Protein AF-A0A4Y1RVX5-F1 (afdb_monomer_lite)

Sequence (203 aa):
MGSEEGLNSEKVTNHDLKDIVWDLELSQNVIEAYIQIEEDKIEPMQTESPQYMSTWTWVNIVEGWLEYIRPQARVFIETKKIPTLVKQKEGPPTLVQKDLTPTEELTLNWIMQNPLQFPFEDDMECAQQTVSSLDCGMFVMFYMDKIAQGQPIPKSVDKKFMNEYRAQYVTKLLHHKNYDATKRKGNKQTTTLNFPVKNTATN

Foldseek 3Di:
DDDPPDDPLQFDEPVQLVCLQVQHAHDLNLLVLLQVLQVVVDDPDDPPADDDDRPVRCCCVPVVVLVVCLVVLVVCLVVQWDWDFDDDPDDGTDTDIDGDDPVNNVVSVCSNPDPVDDPDDDPLQAADDDPPGSCPSVVVSVVVVQVRVVHDHHSHDDPVRSNVSSVVSSVSSVPDPRHDPVVPPDDPDPDPPDRDDPPPDDD

InterPro domains:
  IPR003653 Ulp1 protease family, C-terminal catalytic domain [PF02902] (116-170)
  IPR038765 Papain-like cysteine peptidase superfamily [SSF54001] (10-177)

pLDDT: mean 72.64, std 17.57, range [29.92, 93.81]

Structure (mmCIF, N/CA/C/O backbone):
data_AF-A0A4Y1RVX5-F1
#
_entry.id   AF-A0A4Y1RVX5-F1
#
loop_
_atom_site.group_PDB
_atom_site.id
_atom_site.type_symbol
_atom_site.label_atom_id
_atom_site.label_alt_id
_atom_site.label_comp_id
_atom_site.label_asym_id
_atom_site.label_entity_id
_atom_site.label_seq_id
_atom_site.pdbx_PDB_ins_code
_atom_site.Cartn_x
_atom_site.Cartn_y
_atom_site.Cartn_z
_atom_site.occupancy
_atom_site.B_iso_or_equiv
_atom_site.auth_seq_id
_atom_site.auth_comp_id
_atom_site.auth_asym_id
_atom_site.auth_atom_id
_atom_site.pdbx_PDB_model_num
ATOM 1 N N . MET A 1 1 ? -6.782 32.938 12.886 1.00 32.22 1 MET A N 1
ATOM 2 C CA . MET A 1 1 ? -6.649 32.478 11.490 1.00 32.22 1 MET A CA 1
ATOM 3 C C . MET A 1 1 ? -5.357 31.690 11.431 1.00 32.22 1 MET A C 1
ATOM 5 O O . MET A 1 1 ? -4.300 32.287 11.295 1.00 32.22 1 MET A O 1
ATOM 9 N N . GLY A 1 2 ? -5.437 30.396 11.745 1.00 29.92 2 GLY A N 1
ATOM 10 C CA . GLY A 1 2 ? -4.287 29.498 11.674 1.00 29.92 2 GLY A CA 1
ATOM 11 C C . GLY A 1 2 ? -4.099 29.098 10.222 1.00 29.92 2 GLY A C 1
ATOM 12 O O . GLY A 1 2 ? -5.067 28.703 9.579 1.00 29.92 2 GLY A O 1
ATOM 13 N N . SER A 1 3 ? -2.894 29.296 9.707 1.00 34.75 3 SER A N 1
ATOM 14 C CA . SER A 1 3 ? -2.469 28.810 8.405 1.00 34.75 3 SER A CA 1
ATOM 15 C C . SER A 1 3 ? -2.665 27.299 8.347 1.00 34.75 3 SER A C 1
ATOM 17 O O . SER A 1 3 ? -2.065 26.566 9.131 1.00 34.75 3 SER A O 1
ATOM 19 N N . GLU A 1 4 ? -3.512 26.850 7.424 1.00 35.75 4 GLU A N 1
ATOM 20 C CA . GLU A 1 4 ? -3.461 25.495 6.889 1.00 35.75 4 GLU A CA 1
ATOM 21 C C . GLU A 1 4 ? -2.085 25.330 6.232 1.00 35.75 4 GLU A C 1
ATOM 23 O O . GLU A 1 4 ? -1.894 25.626 5.053 1.00 35.75 4 GLU A O 1
ATOM 28 N N . GLU A 1 5 ? -1.091 24.908 7.011 1.00 36.09 5 GLU A N 1
ATOM 29 C CA . GLU A 1 5 ? 0.064 24.211 6.459 1.00 36.09 5 GLU A CA 1
ATOM 30 C C . GLU A 1 5 ? -0.465 22.871 5.950 1.00 36.09 5 GLU A C 1
ATOM 32 O O . GLU A 1 5 ? -0.478 21.860 6.651 1.00 36.09 5 GLU A O 1
ATOM 37 N N . GLY A 1 6 ? -1.021 22.902 4.737 1.00 32.81 6 GLY A N 1
ATOM 38 C CA . GLY A 1 6 ? -1.321 21.698 3.990 1.00 32.81 6 GLY A CA 1
ATOM 39 C C . GLY A 1 6 ? -0.053 20.857 3.924 1.00 32.81 6 GLY A C 1
ATOM 40 O O . GLY A 1 6 ? 1.020 21.387 3.631 1.00 32.81 6 GLY A O 1
ATOM 41 N N . LEU A 1 7 ? -0.192 19.563 4.226 1.00 35.66 7 LEU A N 1
ATOM 42 C CA . LEU A 1 7 ? 0.800 18.533 3.925 1.00 35.66 7 LEU A CA 1
ATOM 43 C C . LEU A 1 7 ? 1.467 18.883 2.596 1.00 35.66 7 LEU A C 1
ATOM 45 O O . LEU A 1 7 ? 0.788 19.012 1.576 1.00 35.66 7 LEU A O 1
ATOM 49 N N . ASN A 1 8 ? 2.769 19.149 2.650 1.00 44.03 8 ASN A N 1
ATOM 50 C CA . ASN A 1 8 ? 3.543 19.622 1.517 1.00 44.03 8 ASN A CA 1
ATOM 51 C C . ASN A 1 8 ? 3.368 18.605 0.376 1.00 44.03 8 ASN A C 1
ATOM 53 O O . ASN A 1 8 ? 3.902 17.503 0.447 1.00 44.03 8 ASN A O 1
ATOM 57 N N . SER A 1 9 ? 2.549 18.936 -0.628 1.00 53.12 9 SER A N 1
ATOM 58 C CA . SER A 1 9 ? 2.289 18.064 -1.777 1.00 53.12 9 SER A CA 1
ATOM 59 C C . SER A 1 9 ? 3.501 18.123 -2.697 1.00 53.12 9 SER A C 1
ATOM 61 O O . SER A 1 9 ? 3.548 18.887 -3.666 1.00 53.12 9 SER A O 1
ATOM 63 N N . GLU A 1 10 ? 4.548 17.383 -2.339 1.00 66.38 10 GLU A N 1
ATOM 64 C CA . GLU A 1 10 ? 5.737 17.301 -3.169 1.00 66.38 10 GLU A CA 1
ATOM 65 C C . GLU A 1 10 ? 5.356 16.724 -4.538 1.00 66.38 10 GLU A C 1
ATOM 67 O O . GLU A 1 10 ? 4.922 15.585 -4.688 1.00 66.38 10 GLU A O 1
ATOM 72 N N . LYS A 1 11 ? 5.460 17.570 -5.565 1.00 77.44 11 LYS A N 1
ATOM 73 C CA . LYS A 1 11 ? 5.174 17.198 -6.950 1.00 77.44 11 LYS A CA 1
ATOM 74 C C . LYS A 1 11 ? 6.295 16.343 -7.517 1.00 77.44 11 LYS A C 1
ATOM 76 O O . LYS A 1 11 ? 7.469 16.595 -7.247 1.00 77.44 11 LYS A O 1
ATOM 81 N N . VAL A 1 12 ? 5.937 15.430 -8.417 1.00 79.69 12 VAL A N 1
ATOM 82 C CA . VAL A 1 12 ? 6.922 14.640 -9.160 1.00 79.69 12 VAL A CA 1
ATOM 83 C C . VAL A 1 12 ? 7.746 15.555 -10.063 1.00 79.69 12 VAL A C 1
ATOM 85 O O . VAL A 1 12 ? 7.206 16.348 -10.844 1.00 79.69 12 VAL A O 1
ATOM 88 N N . THR A 1 13 ? 9.068 15.435 -9.965 1.00 83.12 13 THR A N 1
ATOM 89 C CA . THR A 1 13 ? 10.039 16.239 -10.706 1.00 83.12 13 THR A CA 1
ATOM 90 C C . THR A 1 13 ? 10.707 15.449 -11.838 1.00 83.12 13 THR A C 1
ATOM 92 O O . THR A 1 13 ? 10.496 14.254 -12.032 1.00 83.12 13 THR A O 1
ATOM 95 N N . ASN A 1 14 ? 11.574 16.118 -12.607 1.00 77.56 14 ASN A N 1
ATOM 96 C CA . ASN A 1 14 ? 12.393 15.446 -13.622 1.00 77.56 14 ASN A CA 1
ATOM 97 C C . ASN A 1 14 ? 13.432 14.483 -13.026 1.00 77.56 14 ASN A C 1
ATOM 99 O O . ASN A 1 14 ? 13.916 13.625 -13.757 1.00 77.56 14 ASN A O 1
ATOM 103 N N . HIS A 1 15 ? 13.813 14.646 -11.754 1.00 80.56 15 HIS A N 1
ATOM 104 C CA . HIS A 1 15 ? 14.680 13.684 -11.071 1.00 80.56 15 HIS A CA 1
ATOM 105 C C . HIS A 1 15 ? 13.925 12.374 -10.849 1.00 80.56 15 HIS A C 1
ATOM 107 O O . HIS A 1 15 ? 14.372 11.323 -11.277 1.00 80.56 15 HIS A O 1
ATOM 113 N N . ASP A 1 16 ? 12.715 12.465 -10.315 1.00 78.75 16 ASP A N 1
ATOM 114 C CA . ASP A 1 16 ? 11.872 11.303 -10.047 1.00 78.75 16 ASP A CA 1
ATOM 115 C C . ASP A 1 16 ? 11.534 10.515 -11.331 1.00 78.75 16 ASP A C 1
ATOM 117 O O . ASP A 1 16 ? 11.543 9.288 -11.353 1.00 78.75 16 ASP A O 1
ATOM 121 N N . LEU A 1 17 ? 11.309 11.210 -12.457 1.00 78.38 17 LEU A N 1
ATOM 122 C CA . LEU A 1 17 ? 11.121 10.558 -13.763 1.00 78.38 17 LEU A CA 1
ATOM 123 C C . LEU A 1 17 ? 12.358 9.795 -14.240 1.00 78.38 17 LEU A C 1
ATOM 125 O O . LEU A 1 17 ? 12.243 8.766 -14.905 1.00 78.38 17 LEU A O 1
ATOM 129 N N . LYS A 1 18 ? 13.542 10.335 -13.954 1.00 79.88 18 LYS A N 1
ATOM 130 C CA . LYS A 1 18 ? 14.811 9.706 -14.308 1.00 79.88 18 LYS A CA 1
ATOM 131 C C . LYS A 1 18 ? 14.994 8.403 -13.542 1.00 79.88 18 LYS A C 1
ATOM 133 O O . LYS A 1 18 ? 15.436 7.436 -14.152 1.00 79.88 18 LYS A O 1
ATOM 138 N N . ASP A 1 19 ? 14.576 8.361 -12.282 1.00 79.94 19 ASP A N 1
ATOM 139 C CA . ASP A 1 19 ? 14.650 7.159 -11.452 1.00 79.94 19 ASP A CA 1
ATOM 140 C C . ASP A 1 19 ? 13.781 6.026 -12.033 1.00 79.94 19 ASP A C 1
ATOM 142 O O . ASP A 1 19 ? 14.256 4.902 -12.201 1.00 79.94 19 ASP A O 1
ATOM 146 N N . ILE A 1 20 ? 12.569 6.348 -12.509 1.00 79.38 20 ILE A N 1
ATOM 147 C CA . ILE A 1 20 ? 11.691 5.390 -13.213 1.00 79.38 20 ILE A CA 1
ATOM 148 C C . ILE A 1 20 ? 12.334 4.879 -14.514 1.00 79.38 20 ILE A C 1
ATOM 150 O O . ILE A 1 20 ? 12.285 3.688 -14.828 1.00 79.38 20 ILE A O 1
ATOM 154 N N . VAL A 1 21 ? 12.913 5.782 -15.314 1.00 76.31 21 VAL A N 1
ATOM 155 C CA . VAL A 1 21 ? 13.474 5.451 -16.637 1.00 76.31 21 VAL A CA 1
ATOM 156 C C . VAL A 1 21 ? 14.775 4.653 -16.526 1.00 76.31 21 VAL A C 1
ATOM 158 O O . VAL A 1 21 ? 15.035 3.793 -17.371 1.00 76.31 21 VAL A O 1
ATOM 161 N N . TRP A 1 22 ? 15.594 4.929 -15.512 1.00 77.81 22 TRP A N 1
ATOM 162 C CA . TRP A 1 22 ? 16.914 4.321 -15.344 1.00 77.81 22 TRP A CA 1
ATOM 163 C C . TRP A 1 22 ? 16.951 3.076 -14.476 1.00 77.81 22 TRP A C 1
ATOM 165 O O . TRP A 1 22 ? 18.049 2.624 -14.161 1.00 77.81 22 TRP A O 1
ATOM 175 N N . ASP A 1 23 ? 15.802 2.462 -14.188 1.00 71.62 23 ASP A N 1
ATOM 176 C CA . ASP A 1 23 ? 15.778 1.212 -13.423 1.00 71.62 23 ASP A CA 1
ATOM 177 C C . ASP A 1 23 ? 16.331 1.420 -12.000 1.00 71.62 23 ASP A C 1
ATOM 179 O O . ASP A 1 23 ? 17.107 0.601 -11.516 1.00 71.62 23 ASP A O 1
ATOM 183 N N . LEU A 1 24 ? 15.989 2.555 -11.373 1.00 78.00 24 LEU A N 1
ATOM 184 C CA . LEU A 1 24 ? 16.418 2.933 -10.024 1.00 78.00 24 LEU A CA 1
ATOM 185 C C . LEU A 1 24 ? 15.263 2.828 -9.018 1.00 78.00 24 LEU A C 1
ATOM 187 O O . LEU A 1 24 ? 14.096 2.707 -9.390 1.00 78.00 24 LEU A O 1
ATOM 191 N N . GLU A 1 25 ? 15.610 2.892 -7.733 1.00 80.69 25 GLU A N 1
ATOM 192 C CA . GLU A 1 25 ? 14.646 2.902 -6.634 1.00 80.69 25 GLU A CA 1
ATOM 193 C C . GLU A 1 25 ? 13.706 4.112 -6.737 1.00 80.69 25 GLU A C 1
ATOM 195 O O . GLU A 1 25 ? 14.142 5.244 -6.959 1.00 80.69 25 GLU A O 1
ATOM 200 N N . LEU A 1 26 ? 12.401 3.864 -6.599 1.00 80.81 26 LEU A N 1
ATOM 201 C CA . LEU A 1 26 ? 11.391 4.906 -6.750 1.00 80.81 26 LEU A CA 1
ATOM 202 C C . LEU A 1 26 ? 11.267 5.737 -5.479 1.00 80.81 26 LEU A C 1
ATOM 204 O O . LEU A 1 26 ? 11.117 5.200 -4.382 1.00 80.81 26 LEU A O 1
ATOM 208 N N . SER A 1 27 ? 11.244 7.057 -5.648 1.00 81.12 27 SER A N 1
ATOM 209 C CA . SER A 1 27 ? 10.953 7.969 -4.551 1.00 81.12 27 SER A CA 1
ATOM 210 C C . SER A 1 27 ? 9.491 7.861 -4.111 1.00 81.12 27 SER A C 1
ATOM 212 O O . SER A 1 27 ? 8.592 7.503 -4.879 1.00 81.12 27 SER A O 1
ATOM 214 N N . GLN A 1 28 ? 9.236 8.246 -2.865 1.00 76.69 28 GLN A N 1
ATOM 215 C CA . GLN A 1 28 ? 7.890 8.319 -2.309 1.00 76.69 28 GLN A CA 1
ATOM 216 C C . GLN A 1 28 ? 6.942 9.182 -3.157 1.00 76.69 28 GLN A C 1
ATOM 218 O O . GLN A 1 28 ? 5.801 8.791 -3.397 1.00 76.69 28 GLN A O 1
ATOM 223 N N . ASN A 1 29 ? 7.435 10.305 -3.685 1.00 79.12 29 ASN A N 1
ATOM 224 C CA . ASN A 1 29 ? 6.657 11.223 -4.519 1.00 79.12 29 ASN A CA 1
ATOM 225 C C . ASN A 1 29 ? 6.089 10.524 -5.765 1.00 79.12 29 ASN A C 1
ATOM 227 O O . ASN A 1 29 ? 4.981 10.830 -6.208 1.00 79.12 29 ASN A O 1
ATOM 231 N N . VAL A 1 30 ? 6.822 9.553 -6.322 1.00 80.38 30 VAL A N 1
ATOM 232 C CA . VAL A 1 30 ? 6.365 8.748 -7.464 1.00 80.38 30 VAL A CA 1
ATOM 233 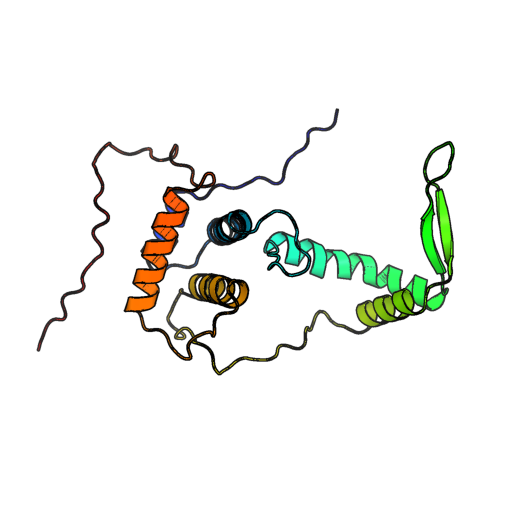C C . VAL A 1 30 ? 5.224 7.814 -7.072 1.00 80.38 30 VAL A C 1
ATOM 235 O O . VAL A 1 30 ? 4.266 7.682 -7.834 1.00 80.38 30 VAL A O 1
ATOM 238 N N . ILE A 1 31 ? 5.319 7.176 -5.905 1.00 78.06 31 ILE A N 1
ATOM 239 C CA . ILE A 1 31 ? 4.317 6.224 -5.406 1.00 78.06 31 ILE A CA 1
ATOM 240 C C . ILE A 1 31 ? 3.024 6.962 -5.036 1.00 78.06 31 ILE A C 1
ATOM 242 O O . ILE A 1 31 ? 1.935 6.540 -5.419 1.00 78.06 31 ILE A O 1
ATOM 246 N N . GLU A 1 32 ? 3.126 8.109 -4.365 1.00 80.25 32 GLU A N 1
ATOM 247 C CA . GLU A 1 32 ? 1.962 8.933 -4.018 1.00 80.25 32 GLU A CA 1
ATOM 248 C C . GLU A 1 32 ? 1.265 9.504 -5.258 1.00 80.25 32 GLU A C 1
ATOM 250 O O . GLU A 1 32 ? 0.035 9.540 -5.329 1.00 80.25 32 GLU A O 1
ATOM 255 N N . ALA A 1 33 ? 2.029 9.903 -6.279 1.00 80.25 33 ALA A N 1
ATOM 256 C CA . ALA A 1 33 ? 1.447 10.337 -7.542 1.00 80.25 33 ALA A CA 1
ATOM 257 C C . ALA A 1 33 ? 0.721 9.200 -8.274 1.00 80.25 33 ALA A C 1
ATOM 259 O O . ALA A 1 33 ? -0.310 9.460 -8.895 1.00 80.25 33 ALA A O 1
ATOM 260 N N . TYR A 1 34 ? 1.221 7.962 -8.185 1.00 78.31 34 TYR A N 1
ATOM 261 C CA . TYR A 1 34 ? 0.539 6.789 -8.731 1.00 78.31 34 TYR A CA 1
ATOM 262 C C . TYR A 1 34 ? -0.801 6.549 -8.034 1.00 78.31 34 TYR A C 1
ATOM 264 O O . TYR A 1 34 ? -1.812 6.407 -8.714 1.00 78.31 34 TYR A O 1
ATOM 272 N N . ILE A 1 35 ? -0.820 6.590 -6.697 1.00 78.44 35 ILE A N 1
ATOM 273 C CA . ILE A 1 35 ? -2.047 6.458 -5.899 1.00 78.44 35 ILE A CA 1
ATOM 274 C C . ILE A 1 35 ? -3.113 7.445 -6.379 1.00 78.44 35 ILE A C 1
ATOM 276 O O . ILE A 1 35 ? -4.215 7.033 -6.721 1.00 78.44 35 ILE A O 1
ATOM 280 N N . GLN A 1 36 ? -2.765 8.727 -6.502 1.00 76.06 36 GLN A N 1
ATOM 281 C CA . GLN A 1 36 ? -3.725 9.748 -6.933 1.00 76.06 36 GLN A CA 1
ATOM 282 C C . GLN A 1 36 ? -4.215 9.539 -8.374 1.00 76.06 36 GLN A C 1
ATOM 284 O O . GLN A 1 36 ? -5.365 9.838 -8.678 1.00 76.06 36 GLN A O 1
ATOM 289 N N . ILE A 1 37 ? -3.366 9.015 -9.269 1.00 78.25 37 ILE A N 1
ATOM 290 C CA . ILE A 1 37 ? -3.772 8.662 -10.639 1.00 78.25 37 ILE A CA 1
ATOM 291 C C . ILE A 1 37 ? -4.786 7.517 -10.634 1.00 78.25 37 ILE A C 1
ATOM 293 O O . ILE A 1 37 ? -5.708 7.526 -11.447 1.00 78.25 37 ILE A O 1
ATOM 297 N N . GLU A 1 38 ? -4.601 6.516 -9.775 1.00 74.44 38 GLU A N 1
ATOM 298 C CA . GLU A 1 38 ? -5.543 5.405 -9.655 1.00 74.44 38 GLU A CA 1
ATOM 299 C C . GLU A 1 38 ? -6.849 5.847 -8.981 1.00 74.44 38 GLU A C 1
ATOM 301 O O . GLU A 1 38 ? -7.920 5.499 -9.468 1.00 74.44 38 GLU A O 1
ATOM 306 N N . GLU A 1 39 ? -6.785 6.690 -7.947 1.00 72.44 39 GLU A N 1
ATOM 307 C CA . GLU A 1 39 ? -7.963 7.282 -7.297 1.00 72.44 39 GLU A CA 1
ATOM 308 C C . GLU A 1 39 ? -8.777 8.175 -8.240 1.00 72.44 39 GLU A C 1
ATOM 310 O O . GLU A 1 39 ? -10.001 8.095 -8.236 1.00 72.44 39 GLU A O 1
ATOM 315 N N . ASP A 1 40 ? -8.130 8.968 -9.106 1.00 72.50 40 ASP A N 1
ATOM 316 C CA . ASP A 1 40 ? -8.814 9.805 -10.106 1.00 72.50 40 ASP A CA 1
ATOM 317 C C . ASP A 1 40 ? -9.650 8.962 -11.109 1.00 72.50 40 ASP A C 1
ATOM 319 O O . ASP A 1 40 ? -10.526 9.506 -11.787 1.00 72.50 40 ASP A O 1
ATOM 323 N N . LYS A 1 41 ? -9.414 7.641 -11.224 1.00 69.44 41 LYS A N 1
ATOM 324 C CA . LYS A 1 41 ? -10.237 6.720 -12.040 1.00 69.44 41 LYS A CA 1
ATOM 325 C C . LYS A 1 41 ? -11.478 6.202 -11.312 1.00 69.44 41 LYS A C 1
ATOM 327 O O . LYS A 1 41 ? -12.344 5.608 -11.953 1.00 69.44 41 LYS A O 1
ATOM 332 N N . ILE A 1 42 ? -11.541 6.365 -9.996 1.00 65.25 42 ILE A N 1
ATOM 333 C CA . ILE A 1 42 ? -12.605 5.845 -9.145 1.00 65.25 42 ILE A CA 1
ATOM 334 C C . ILE A 1 42 ? -13.645 6.959 -8.959 1.00 65.25 42 ILE A C 1
ATOM 336 O O . ILE A 1 42 ? -13.327 8.058 -8.511 1.00 65.25 42 ILE A O 1
ATOM 340 N N . GLU A 1 43 ? -14.907 6.704 -9.322 1.00 57.69 43 GLU A N 1
ATOM 341 C CA . GLU A 1 43 ? -16.005 7.641 -9.038 1.00 57.69 43 GLU A CA 1
ATOM 342 C C . GLU A 1 43 ? -16.162 7.857 -7.516 1.00 57.69 43 GLU A C 1
ATOM 344 O O . GLU A 1 43 ? -15.859 6.951 -6.736 1.00 57.69 43 GLU A O 1
ATOM 349 N N . PRO A 1 44 ? -16.627 9.033 -7.046 1.00 54.62 44 PRO A N 1
ATOM 350 C CA . PRO A 1 44 ? -16.617 9.368 -5.624 1.00 54.62 44 PRO A CA 1
ATOM 351 C C . PRO A 1 44 ? -17.301 8.307 -4.744 1.00 54.62 44 PRO A C 1
ATOM 353 O O . PRO A 1 44 ? -18.492 8.042 -4.886 1.00 54.62 44 PRO A O 1
ATOM 356 N N . MET A 1 45 ? -16.507 7.759 -3.813 1.00 47.38 45 MET A N 1
ATOM 357 C CA . MET A 1 45 ? -16.861 6.886 -2.684 1.00 47.38 45 MET A CA 1
ATOM 358 C C . MET A 1 45 ? -18.007 5.896 -2.941 1.00 47.38 45 MET A C 1
ATOM 360 O O . MET A 1 45 ? -19.137 6.100 -2.493 1.00 47.38 45 MET A O 1
ATOM 364 N N . GLN A 1 46 ? -17.680 4.751 -3.539 1.00 51.56 46 GLN A N 1
ATOM 365 C CA . GLN A 1 46 ? -18.481 3.536 -3.389 1.00 51.56 46 GLN A CA 1
ATOM 366 C C . GLN A 1 46 ? -17.810 2.610 -2.366 1.00 51.56 46 GLN A C 1
ATOM 368 O O . GLN A 1 46 ? -16.586 2.516 -2.298 1.00 51.56 46 GLN A O 1
ATOM 373 N N . THR A 1 47 ? -18.610 1.921 -1.551 1.00 50.97 47 THR A N 1
ATOM 374 C CA . THR A 1 47 ? -18.149 1.012 -0.480 1.00 50.97 47 THR A CA 1
ATOM 375 C C . THR A 1 47 ? -17.401 -0.226 -0.986 1.00 50.97 47 THR A C 1
ATOM 377 O O . THR A 1 47 ? -16.852 -0.965 -0.177 1.00 50.97 47 THR A O 1
ATOM 380 N N . GLU A 1 48 ? -17.373 -0.447 -2.303 1.00 56.19 48 GLU A N 1
ATOM 381 C CA . GLU A 1 48 ? -16.711 -1.579 -2.967 1.00 56.19 48 GLU A CA 1
ATOM 382 C C . GLU A 1 48 ? -15.541 -1.142 -3.868 1.00 56.19 48 GLU A C 1
ATOM 384 O O . GLU A 1 48 ? -14.932 -1.971 -4.542 1.00 56.19 48 GLU A O 1
ATOM 389 N N . SER A 1 49 ? -15.207 0.152 -3.896 1.00 56.00 49 SER A N 1
ATOM 390 C CA . SER A 1 49 ? -14.065 0.639 -4.667 1.00 56.00 49 SER A CA 1
ATOM 391 C C . SER A 1 49 ? -12.750 0.463 -3.899 1.00 56.00 49 SER A C 1
ATOM 393 O O . SER A 1 49 ? -12.729 0.666 -2.681 1.00 56.00 49 SER A O 1
ATOM 395 N N . PRO A 1 50 ? -11.639 0.141 -4.589 1.00 63.38 50 PRO A N 1
ATOM 396 C CA . PRO A 1 50 ? -10.313 0.111 -3.982 1.00 63.38 50 PRO A CA 1
ATOM 397 C C . PRO A 1 50 ? -10.004 1.449 -3.307 1.00 63.38 50 PRO A C 1
ATOM 399 O O . PRO A 1 50 ? -10.151 2.504 -3.919 1.00 63.38 50 PRO A O 1
ATOM 402 N N . GLN A 1 51 ? -9.583 1.408 -2.045 1.00 64.38 51 GLN A N 1
ATOM 403 C CA . GLN A 1 51 ? -9.077 2.584 -1.344 1.00 64.38 51 GLN A CA 1
ATOM 404 C C . GLN A 1 51 ? -7.573 2.447 -1.192 1.00 64.38 51 GLN A C 1
ATOM 406 O O . GLN A 1 51 ? -7.075 1.416 -0.736 1.00 64.38 51 GLN A O 1
ATOM 411 N N . TYR A 1 52 ? -6.860 3.496 -1.570 1.00 68.88 52 TYR A N 1
ATOM 412 C CA . TYR A 1 52 ? -5.421 3.559 -1.431 1.00 68.88 52 TYR A CA 1
ATOM 413 C C . TYR A 1 52 ? -5.072 4.419 -0.220 1.00 68.88 52 TYR A C 1
ATOM 415 O O . TYR A 1 52 ? -5.758 5.378 0.120 1.00 68.88 52 TYR A O 1
ATOM 423 N N . MET A 1 53 ? -4.000 4.052 0.471 1.00 66.44 53 MET A N 1
ATOM 424 C CA . MET A 1 53 ? -3.493 4.796 1.615 1.00 66.44 53 MET A CA 1
ATOM 425 C C . MET A 1 53 ? -2.083 5.264 1.286 1.00 66.44 53 MET A C 1
ATOM 427 O O . MET A 1 53 ? -1.274 4.474 0.798 1.00 66.44 53 MET A O 1
ATOM 431 N N . SER A 1 54 ? -1.774 6.536 1.553 1.00 65.69 54 SER A N 1
ATOM 432 C CA . SER A 1 54 ? -0.397 7.008 1.399 1.00 65.69 54 SER A CA 1
ATOM 433 C C . SER A 1 54 ? 0.529 6.261 2.363 1.00 65.69 54 SER A C 1
ATOM 435 O O . SER A 1 54 ? 0.132 5.875 3.467 1.00 65.69 54 SER A O 1
ATOM 437 N N . THR A 1 55 ? 1.789 6.097 1.974 1.00 65.81 55 THR A N 1
ATOM 438 C CA . THR A 1 55 ? 2.811 5.455 2.810 1.00 65.81 55 THR A CA 1
ATOM 439 C C . THR A 1 55 ? 3.006 6.196 4.137 1.00 65.81 55 THR A C 1
ATOM 441 O O . THR A 1 55 ? 3.146 5.561 5.180 1.00 65.81 55 THR A O 1
ATOM 444 N N . TRP A 1 56 ? 2.913 7.533 4.136 1.00 59.50 56 TRP A N 1
ATOM 445 C CA . TRP A 1 56 ? 2.922 8.347 5.359 1.00 59.50 56 TRP A CA 1
ATOM 446 C C . TRP A 1 56 ? 1.688 8.132 6.228 1.00 59.50 56 TRP A C 1
ATOM 448 O O . TRP A 1 56 ? 1.795 8.088 7.451 1.00 59.50 56 TRP A O 1
ATOM 458 N N . THR A 1 57 ? 0.511 8.012 5.614 1.00 63.28 57 THR A N 1
ATOM 459 C CA . THR A 1 57 ? -0.736 7.733 6.330 1.00 63.28 57 THR A CA 1
ATOM 460 C C . THR A 1 57 ? -0.651 6.378 7.018 1.00 63.28 57 THR A C 1
ATOM 462 O O . THR A 1 57 ? -1.026 6.292 8.179 1.00 63.28 57 THR A O 1
ATOM 465 N N . TRP A 1 58 ? -0.090 5.357 6.366 1.00 66.06 58 TRP A N 1
ATOM 466 C CA . TRP A 1 58 ? 0.139 4.059 6.996 1.00 66.06 58 TRP A CA 1
ATOM 467 C C . TRP A 1 58 ? 1.043 4.174 8.231 1.00 66.06 58 TRP A C 1
ATOM 469 O O . TRP A 1 58 ? 0.627 3.797 9.321 1.00 66.06 58 TRP A O 1
ATOM 479 N N . VAL A 1 59 ? 2.231 4.771 8.105 1.00 62.47 59 VAL A N 1
ATOM 480 C CA . VAL A 1 59 ? 3.166 4.921 9.237 1.00 62.47 59 VAL A CA 1
ATOM 481 C C . VAL A 1 59 ? 2.545 5.750 10.372 1.00 62.47 59 VAL A C 1
ATOM 483 O O . VAL A 1 59 ? 2.542 5.341 11.531 1.00 62.47 59 VAL A O 1
ATOM 486 N N . ASN A 1 60 ? 1.936 6.894 10.054 1.00 63.53 60 ASN A N 1
ATOM 487 C CA . ASN A 1 60 ? 1.393 7.796 11.070 1.00 63.53 60 ASN A CA 1
ATOM 488 C C . ASN A 1 60 ? 0.112 7.259 11.733 1.00 63.53 60 ASN A C 1
ATOM 490 O O . ASN A 1 60 ? -0.041 7.370 12.950 1.00 63.53 60 ASN A O 1
ATOM 494 N N . ILE A 1 61 ? -0.825 6.709 10.950 1.00 64.06 61 ILE A N 1
ATOM 495 C CA . ILE A 1 61 ? -2.126 6.235 11.450 1.00 64.06 61 ILE A CA 1
ATOM 496 C C . ILE A 1 61 ? -2.034 4.824 12.004 1.00 64.06 61 ILE A C 1
ATOM 498 O O . ILE A 1 61 ? -2.774 4.510 12.922 1.00 64.06 61 ILE A O 1
ATOM 502 N N . VAL A 1 62 ? -1.182 3.951 11.479 1.00 66.06 62 VAL A N 1
ATOM 503 C CA . VAL A 1 62 ? -1.105 2.583 11.995 1.00 66.06 62 VAL A CA 1
ATOM 504 C C . VAL A 1 62 ? -0.076 2.524 13.105 1.00 66.06 62 VAL A C 1
ATOM 506 O O . VAL A 1 62 ? -0.446 2.235 14.235 1.00 66.06 62 VAL A O 1
ATOM 509 N N . GLU A 1 63 ? 1.183 2.869 12.856 1.00 68.00 63 GLU A N 1
ATOM 510 C CA . GLU A 1 63 ? 2.219 2.732 13.887 1.00 68.00 63 GLU A CA 1
ATOM 511 C C . GLU A 1 63 ? 2.070 3.801 14.977 1.00 68.00 63 GLU A C 1
ATOM 513 O O . GLU A 1 63 ? 1.915 3.467 16.154 1.00 68.00 63 GLU A O 1
ATOM 518 N N . GLY A 1 64 ? 2.009 5.080 14.590 1.00 70.38 64 GLY A N 1
ATOM 519 C CA . GLY A 1 64 ? 1.943 6.197 15.539 1.00 70.38 64 GLY A CA 1
ATOM 520 C C . GLY A 1 64 ? 0.670 6.215 16.394 1.00 70.38 64 GLY A C 1
ATOM 521 O O . GLY A 1 64 ? 0.726 6.395 17.614 1.00 70.38 64 GLY A O 1
ATOM 522 N N . TRP A 1 65 ? -0.500 5.989 15.787 1.00 70.94 65 TRP A N 1
ATOM 523 C CA . TRP A 1 65 ? -1.752 5.896 16.546 1.00 70.94 65 TRP A CA 1
ATOM 524 C C . TRP A 1 65 ? -1.793 4.653 17.436 1.00 70.94 65 TRP A C 1
ATOM 526 O O . TRP A 1 65 ? -2.263 4.762 18.568 1.00 70.94 65 TRP A O 1
ATOM 536 N N . LEU A 1 66 ? -1.302 3.491 16.974 1.00 73.31 66 LEU A N 1
ATOM 537 C CA . LEU A 1 66 ? -1.297 2.278 17.799 1.00 73.31 66 LEU A CA 1
ATOM 538 C C . LEU A 1 66 ? -0.387 2.442 19.019 1.00 73.31 66 LEU A C 1
ATOM 540 O O . LEU A 1 66 ? -0.777 2.043 20.117 1.00 73.31 66 LEU A O 1
ATOM 544 N N . GLU A 1 67 ? 0.774 3.084 18.876 1.00 76.31 67 GLU A N 1
ATOM 545 C CA . GLU A 1 67 ? 1.624 3.444 20.017 1.00 76.31 67 GLU A CA 1
ATOM 546 C C . GLU A 1 67 ? 0.920 4.391 20.996 1.00 76.31 67 GLU A C 1
ATOM 548 O O . GLU A 1 67 ? 0.974 4.180 22.209 1.00 76.31 67 GLU A O 1
ATOM 553 N N . TYR A 1 68 ? 0.208 5.399 20.485 1.00 79.69 68 TYR A N 1
ATOM 554 C CA . TYR A 1 68 ? -0.524 6.360 21.310 1.00 79.69 68 TYR A CA 1
ATOM 555 C C . TYR A 1 68 ? -1.732 5.745 22.037 1.00 79.69 68 TYR A C 1
ATOM 557 O O . TYR A 1 68 ? -1.988 6.050 23.209 1.00 79.69 68 TYR A O 1
ATOM 565 N N . ILE A 1 69 ? -2.502 4.894 21.354 1.00 81.06 69 ILE A N 1
ATOM 566 C CA . ILE A 1 69 ? -3.757 4.346 21.875 1.00 81.06 69 ILE A CA 1
ATOM 567 C C . ILE A 1 69 ? -3.525 3.127 22.768 1.00 81.06 69 ILE A C 1
ATOM 569 O O . ILE A 1 69 ? -4.312 2.911 23.681 1.00 81.06 69 ILE A O 1
ATOM 573 N N . ARG A 1 70 ? -2.448 2.349 22.586 1.00 82.94 70 ARG A N 1
ATOM 574 C CA . ARG A 1 70 ? -2.208 1.109 23.350 1.00 82.94 70 ARG A CA 1
ATOM 575 C C . ARG A 1 70 ? -2.179 1.321 24.878 1.00 82.94 70 ARG A C 1
ATOM 577 O O . ARG A 1 70 ? -2.867 0.574 25.576 1.00 82.94 70 ARG A O 1
ATOM 584 N N . PRO A 1 71 ? -1.500 2.342 25.443 1.00 85.44 71 PRO A N 1
ATOM 585 C CA . PRO A 1 71 ? -1.575 2.624 26.880 1.00 85.44 71 PRO A CA 1
ATOM 586 C C . PRO A 1 71 ? -2.994 2.965 27.354 1.00 85.44 71 PRO A C 1
ATOM 588 O O . PRO A 1 71 ? -3.396 2.569 28.446 1.00 85.44 71 PRO A O 1
ATOM 591 N N . GLN A 1 72 ? -3.767 3.673 26.529 1.00 87.38 72 GLN A N 1
ATOM 592 C CA . GLN A 1 72 ? -5.143 4.069 26.837 1.00 87.38 72 GLN A CA 1
ATOM 593 C C . GLN A 1 72 ? -6.107 2.884 26.728 1.00 87.38 72 GLN A C 1
ATOM 595 O O . GLN A 1 72 ? -6.969 2.713 27.586 1.00 87.38 72 GLN A O 1
ATOM 600 N N . ALA A 1 73 ? -5.913 2.018 25.731 1.00 86.19 73 ALA A N 1
ATOM 601 C CA . ALA A 1 73 ? -6.694 0.810 25.516 1.00 86.19 73 ALA A CA 1
ATOM 602 C C . ALA A 1 73 ? -6.640 -0.111 26.735 1.00 86.19 73 ALA A C 1
ATOM 604 O O . ALA A 1 73 ? -7.677 -0.609 27.169 1.00 86.19 73 ALA A O 1
ATOM 605 N N . ARG A 1 74 ? -5.461 -0.254 27.353 1.00 87.31 74 ARG A N 1
ATOM 606 C CA . ARG A 1 74 ? -5.310 -0.979 28.619 1.00 87.31 74 ARG A CA 1
ATOM 607 C C . ARG A 1 74 ? -6.217 -0.413 29.714 1.00 87.31 74 ARG A C 1
ATOM 609 O O . ARG A 1 74 ? -6.968 -1.165 30.329 1.00 87.31 74 ARG A O 1
ATOM 616 N N . VAL A 1 75 ? -6.185 0.905 29.922 1.00 90.25 75 VAL A N 1
ATOM 617 C CA . VAL A 1 75 ? -7.017 1.586 30.929 1.00 90.25 75 VAL A CA 1
ATOM 618 C C . VAL A 1 75 ? -8.505 1.402 30.624 1.00 90.25 75 VAL A C 1
ATOM 620 O O . VAL A 1 75 ? -9.290 1.132 31.532 1.00 90.25 75 VAL A O 1
ATOM 623 N N . PHE A 1 76 ? -8.911 1.499 29.358 1.00 92.06 76 PHE A N 1
ATOM 624 C CA . PHE A 1 76 ? -10.311 1.333 28.962 1.00 92.06 76 PHE A CA 1
ATOM 625 C C . PHE A 1 76 ? -10.808 -0.099 29.195 1.00 92.06 76 PHE A C 1
ATOM 627 O O . PHE A 1 76 ? -11.899 -0.284 29.729 1.00 92.06 76 PHE A O 1
ATOM 634 N N . ILE A 1 77 ? -9.996 -1.114 28.881 1.00 89.94 77 ILE A N 1
ATOM 635 C CA . ILE A 1 77 ? -10.326 -2.526 29.135 1.00 89.94 77 ILE A CA 1
ATOM 636 C C . ILE A 1 77 ? -10.426 -2.815 30.638 1.00 89.94 77 ILE A C 1
ATOM 638 O O . ILE A 1 77 ? -11.369 -3.487 31.060 1.00 89.94 77 ILE A O 1
ATOM 642 N N . GLU A 1 78 ? -9.477 -2.316 31.441 1.00 90.88 78 GLU A N 1
ATOM 643 C CA . GLU A 1 78 ? -9.448 -2.508 32.900 1.00 90.88 78 GLU A CA 1
ATOM 644 C C . GLU A 1 78 ? -10.648 -1.832 33.582 1.00 90.88 78 GLU A C 1
ATOM 646 O O . GLU A 1 78 ? -11.272 -2.411 34.470 1.00 90.88 78 GLU A O 1
ATOM 651 N N . THR A 1 79 ? -11.008 -0.624 33.143 1.00 92.94 79 THR A N 1
ATOM 652 C CA . THR A 1 79 ? -12.116 0.155 33.724 1.00 92.94 79 THR A CA 1
ATOM 653 C C . THR A 1 79 ? -13.483 -0.176 33.131 1.00 92.94 79 THR A C 1
ATOM 655 O O . THR A 1 79 ? -14.498 0.228 33.696 1.00 92.94 79 THR A O 1
ATOM 658 N N . LYS A 1 80 ? -13.525 -0.889 31.998 1.00 91.81 80 LYS A N 1
ATOM 659 C CA . LYS A 1 80 ? -14.720 -1.107 31.164 1.00 91.81 80 LYS A CA 1
ATOM 660 C C . LYS A 1 80 ? -15.403 0.188 30.713 1.00 91.81 80 LYS A C 1
ATOM 662 O O . LYS A 1 80 ? -16.595 0.180 30.409 1.00 91.81 80 LYS A O 1
ATOM 667 N N . LYS A 1 81 ? -14.659 1.299 30.650 1.00 91.94 81 LYS A N 1
ATOM 668 C CA . LYS A 1 81 ? -15.175 2.620 30.275 1.00 91.94 81 LYS A CA 1
ATOM 669 C C . LYS A 1 81 ? -14.323 3.277 29.190 1.00 91.94 81 LYS A C 1
ATOM 671 O O . LYS A 1 81 ? -13.100 3.176 29.219 1.00 91.94 81 LYS A O 1
ATOM 676 N N . ILE A 1 82 ? -14.968 3.999 28.273 1.00 89.88 82 ILE A N 1
ATOM 677 C CA . ILE A 1 82 ? -14.309 4.807 27.240 1.00 89.88 82 ILE A CA 1
ATOM 678 C C . ILE A 1 82 ? -14.804 6.265 27.274 1.00 89.88 82 ILE A C 1
ATOM 680 O O . ILE A 1 82 ? -16.018 6.512 27.335 1.00 89.88 82 ILE A O 1
ATOM 684 N N . PRO A 1 83 ? -13.896 7.259 27.225 1.00 88.06 83 PRO A N 1
ATOM 685 C CA . PRO A 1 83 ? -14.275 8.657 27.099 1.00 88.06 83 PRO A CA 1
ATOM 686 C C . PRO A 1 83 ? -14.838 8.923 25.699 1.00 88.06 83 PRO A C 1
ATOM 688 O O . PRO A 1 83 ? -14.170 8.728 24.690 1.00 88.06 83 PRO A O 1
ATOM 691 N N . THR A 1 84 ? -16.076 9.401 25.634 1.00 83.69 84 THR A N 1
ATOM 692 C CA . THR A 1 84 ? -16.773 9.735 24.388 1.00 83.69 84 THR A CA 1
ATOM 693 C C . THR A 1 84 ? -17.165 11.205 24.391 1.00 83.69 84 THR A C 1
ATOM 695 O O . THR A 1 84 ? -17.785 11.683 25.343 1.00 83.69 84 THR A O 1
ATOM 698 N N . LEU A 1 85 ? -16.862 11.923 23.309 1.00 84.19 85 LEU A N 1
ATOM 699 C CA . LEU A 1 85 ? -17.402 13.263 23.084 1.00 84.19 85 LEU A CA 1
ATOM 700 C C . LEU A 1 85 ? -18.865 13.156 22.653 1.00 84.19 85 LEU A C 1
ATOM 702 O O . LEU A 1 85 ? -19.184 12.587 21.611 1.00 84.19 85 LEU A O 1
ATOM 706 N N . VAL A 1 86 ? -19.765 13.713 23.455 1.00 82.12 86 VAL A N 1
ATOM 707 C CA . VAL A 1 86 ? -21.195 13.762 23.152 1.00 82.12 86 VAL A CA 1
ATOM 708 C C . VAL A 1 86 ? -21.572 15.186 22.775 1.00 82.12 86 VAL A C 1
ATOM 710 O O . VAL A 1 86 ? -21.338 16.135 23.526 1.00 82.12 86 VAL A O 1
ATOM 713 N N . LYS A 1 87 ? -22.162 15.330 21.586 1.00 82.62 87 LYS A N 1
ATOM 714 C CA . LYS A 1 87 ? -22.705 16.599 21.103 1.00 82.62 87 LYS A CA 1
ATOM 715 C C . LYS A 1 87 ? -23.946 16.961 21.920 1.00 82.62 87 LYS A C 1
ATOM 717 O O . LYS A 1 87 ? -24.883 16.167 22.002 1.00 82.62 87 LYS A O 1
ATOM 722 N N . GLN A 1 88 ? -23.955 18.156 22.502 1.00 75.81 88 GLN A N 1
ATOM 723 C CA . GLN A 1 88 ? -25.127 18.695 23.187 1.00 75.81 88 GLN A CA 1
ATOM 724 C C . GLN A 1 88 ? -26.072 19.394 22.196 1.00 75.81 88 GLN A C 1
ATOM 726 O O . GLN A 1 88 ? -25.646 19.816 21.119 1.00 75.81 88 GLN A O 1
ATOM 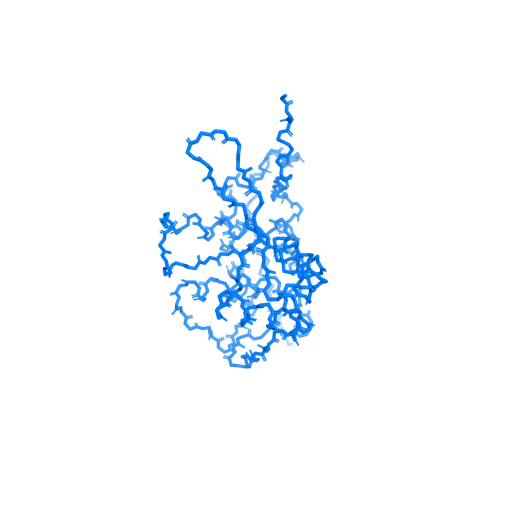731 N N . LYS A 1 89 ? -27.364 19.508 22.546 1.00 80.88 89 LYS A N 1
ATOM 732 C CA . LYS A 1 89 ? -28.344 20.280 21.753 1.00 80.88 89 LYS A CA 1
ATOM 733 C C . LYS A 1 89 ? -27.990 21.769 21.709 1.00 80.88 89 LYS A C 1
ATOM 735 O O . LYS A 1 89 ? -28.169 22.398 20.674 1.00 80.88 89 LYS A O 1
ATOM 740 N N . GLU A 1 90 ? -27.46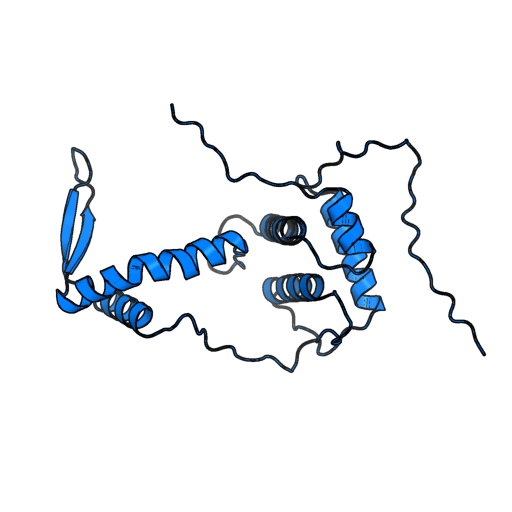2 22.293 22.810 1.00 79.56 90 GLU A N 1
ATOM 741 C CA . GLU A 1 90 ? -26.984 23.665 22.952 1.00 79.56 90 GLU A CA 1
ATOM 742 C C . GLU A 1 90 ? -25.639 23.630 23.691 1.00 79.56 90 GLU A C 1
ATOM 744 O O . GLU A 1 90 ? -25.503 22.922 24.685 1.00 79.56 90 GLU A O 1
ATOM 749 N N . GLY A 1 91 ? -24.638 24.363 23.195 1.00 77.69 91 GLY A N 1
ATOM 750 C CA . GLY A 1 91 ? -23.303 24.436 23.802 1.00 77.69 91 GLY A CA 1
ATOM 751 C C . GLY A 1 91 ? -22.247 23.481 23.215 1.00 77.69 91 GLY A C 1
ATOM 752 O O . GLY A 1 91 ? -22.520 22.726 22.276 1.00 77.69 91 GLY A O 1
ATOM 753 N N . PRO A 1 92 ? -20.999 23.555 23.721 1.00 84.19 92 PRO A N 1
ATOM 754 C CA . PRO A 1 92 ? -19.889 22.751 23.220 1.00 84.19 92 PRO A CA 1
ATOM 755 C C . PRO A 1 92 ? -20.055 21.259 23.571 1.00 84.19 92 PRO A C 1
ATOM 757 O O . PRO A 1 92 ? -20.687 20.924 24.577 1.00 84.19 92 PRO A O 1
ATOM 760 N N . PRO A 1 93 ? -19.473 20.338 22.776 1.00 85.50 93 PRO A N 1
ATOM 761 C CA . PRO A 1 93 ? -19.443 18.915 23.104 1.00 85.50 93 PRO A CA 1
ATOM 762 C C . PRO A 1 93 ? -18.836 18.662 24.484 1.00 85.50 93 PRO A C 1
ATOM 764 O O . PRO A 1 93 ? -17.945 19.383 24.929 1.00 85.50 93 PRO A O 1
ATOM 767 N N . THR A 1 94 ? -19.298 17.617 25.163 1.00 87.31 94 THR A N 1
ATOM 768 C CA . THR A 1 94 ? -18.796 17.255 26.496 1.00 87.31 94 THR A CA 1
ATOM 769 C C . THR A 1 94 ? -18.259 15.842 26.496 1.00 87.31 94 THR A C 1
ATOM 771 O O . THR A 1 94 ? -18.811 14.958 25.842 1.00 87.31 94 THR A O 1
ATOM 774 N N . LEU A 1 95 ? -17.174 15.636 27.234 1.00 85.75 95 LEU A N 1
ATOM 775 C CA . LEU A 1 95 ? -16.576 14.327 27.420 1.00 85.75 95 LEU A CA 1
ATOM 776 C C . LEU A 1 95 ? -17.346 13.566 28.504 1.00 85.75 95 LEU A C 1
ATOM 778 O O . LEU A 1 95 ? -17.474 14.050 29.628 1.00 85.75 95 LEU A O 1
ATOM 782 N N . VAL A 1 96 ? -17.852 12.380 28.176 1.00 89.38 96 VAL A N 1
ATOM 783 C CA . VAL A 1 96 ? -18.538 11.492 29.127 1.00 89.38 96 VAL A CA 1
ATOM 784 C C . VAL A 1 96 ? -17.904 10.109 29.114 1.00 89.38 96 VAL A C 1
ATOM 786 O O . VAL A 1 96 ? -17.401 9.668 28.085 1.00 89.38 96 VAL A O 1
ATOM 789 N N . GLN A 1 97 ? -17.947 9.409 30.245 1.00 91.19 97 GLN A N 1
ATOM 790 C CA . GLN A 1 97 ? -17.504 8.017 30.336 1.00 91.19 97 GLN A CA 1
ATOM 791 C C . GLN A 1 97 ? -18.670 7.089 29.994 1.00 91.19 97 GLN A C 1
ATOM 793 O O . GLN A 1 97 ? -19.708 7.137 30.656 1.00 91.19 97 GLN A O 1
ATOM 798 N N . LYS A 1 98 ? -18.508 6.249 28.972 1.00 91.50 98 LYS A N 1
ATOM 799 C CA . LYS A 1 98 ? -19.501 5.240 28.576 1.00 91.50 98 LYS A CA 1
ATOM 800 C C . LYS A 1 98 ? -18.969 3.840 28.815 1.00 91.50 98 LYS A C 1
ATOM 802 O O . LYS A 1 98 ? -17.762 3.644 28.771 1.00 91.50 98 LYS A O 1
ATOM 807 N N . ASP A 1 99 ? -19.866 2.893 29.074 1.00 93.81 99 ASP A N 1
ATOM 808 C CA . ASP A 1 99 ? -19.518 1.471 29.062 1.00 93.81 99 ASP A CA 1
ATOM 809 C C . ASP A 1 99 ? -19.008 1.056 27.687 1.00 93.81 99 ASP A C 1
ATOM 811 O O . ASP A 1 99 ? -19.536 1.513 26.671 1.00 93.81 99 ASP A O 1
ATOM 815 N N . LEU A 1 100 ? -17.994 0.192 27.674 1.00 90.25 100 LEU A N 1
ATOM 816 C CA . LEU A 1 100 ? -17.535 -0.432 26.442 1.00 90.25 100 LEU A CA 1
ATOM 817 C C . LEU A 1 100 ? -18.643 -1.300 25.852 1.00 90.25 100 LEU A C 1
ATOM 819 O O . LEU A 1 100 ? -19.230 -2.148 26.528 1.00 90.25 100 LEU A O 1
ATOM 823 N N . THR A 1 101 ? -18.895 -1.124 24.563 1.00 91.12 101 THR A N 1
ATOM 824 C CA . THR A 1 101 ? -19.652 -2.101 23.786 1.00 91.12 101 THR A CA 1
ATOM 825 C C . THR A 1 101 ? -18.808 -3.363 23.558 1.00 91.12 101 THR A C 1
ATOM 827 O O . THR A 1 101 ? -17.576 -3.287 23.557 1.00 91.12 101 THR A O 1
ATOM 830 N N . PRO A 1 102 ? -19.430 -4.528 23.292 1.00 89.38 102 PRO A N 1
ATOM 831 C CA . PRO A 1 102 ? -18.689 -5.751 22.974 1.00 89.38 102 PRO A CA 1
ATOM 832 C C . PRO A 1 102 ? -17.716 -5.581 21.798 1.00 89.38 102 PRO A C 1
ATOM 834 O O . PRO A 1 102 ? -16.611 -6.116 21.820 1.00 89.38 102 PRO A O 1
ATOM 837 N N . THR A 1 103 ? -18.099 -4.798 20.785 1.00 85.25 103 THR A N 1
ATOM 838 C CA . THR A 1 103 ? -17.247 -4.510 19.624 1.00 85.25 103 THR A CA 1
ATOM 839 C C . THR A 1 103 ? -16.052 -3.636 19.996 1.00 85.25 103 THR A C 1
ATOM 841 O O . THR A 1 103 ? -14.940 -3.914 19.559 1.00 85.25 103 THR A O 1
ATOM 844 N N . GLU A 1 104 ? -16.242 -2.597 20.814 1.00 86.19 104 GLU A N 1
ATOM 845 C CA . GLU A 1 104 ? -15.128 -1.766 21.290 1.00 86.19 104 GLU A CA 1
ATOM 846 C C . GLU A 1 104 ? -14.174 -2.576 22.166 1.00 86.19 104 GLU A C 1
ATOM 848 O O . GLU A 1 104 ? -12.962 -2.472 22.010 1.00 86.19 104 GLU A O 1
ATOM 853 N N . GLU A 1 105 ? -14.700 -3.434 23.038 1.00 88.00 105 GLU A N 1
ATOM 854 C CA . GLU A 1 105 ? -13.881 -4.326 23.852 1.00 88.00 105 GLU A CA 1
ATOM 855 C C . GLU A 1 105 ? -13.061 -5.298 22.990 1.00 88.00 105 GLU A C 1
ATOM 857 O O . GLU A 1 105 ? -11.868 -5.473 23.241 1.00 88.00 105 GLU A O 1
ATOM 862 N N . LEU A 1 106 ? -13.651 -5.893 21.948 1.00 85.44 106 LEU A N 1
ATOM 863 C CA . LEU A 1 106 ? -12.923 -6.735 20.991 1.00 85.44 106 LEU A CA 1
ATOM 864 C C . LEU A 1 106 ? -11.811 -5.955 20.281 1.00 85.44 106 LEU A C 1
ATOM 866 O O . LEU A 1 106 ? -10.674 -6.421 20.235 1.00 85.44 106 LEU A O 1
ATOM 870 N N . THR A 1 107 ? -12.112 -4.754 19.786 1.00 81.75 107 THR A N 1
ATOM 871 C CA . THR A 1 107 ? -11.140 -3.891 19.100 1.00 81.75 107 THR A CA 1
ATOM 872 C C . THR A 1 107 ? -9.990 -3.484 20.022 1.00 81.75 107 THR A C 1
ATOM 874 O O . THR A 1 107 ? -8.827 -3.571 19.636 1.00 81.75 107 THR A O 1
ATOM 877 N N . LEU A 1 108 ? -10.276 -3.083 21.263 1.00 86.44 108 LEU A N 1
ATOM 878 C CA . LEU A 1 108 ? -9.246 -2.702 22.231 1.00 86.44 108 LEU A CA 1
ATOM 879 C C . LEU A 1 108 ? -8.380 -3.904 22.634 1.00 86.44 108 LEU A C 1
ATOM 881 O O . LEU A 1 108 ? -7.160 -3.774 22.735 1.00 86.44 108 LEU A O 1
ATOM 885 N N . ASN A 1 109 ? -8.982 -5.083 22.823 1.00 85.75 109 ASN A N 1
ATOM 886 C CA . ASN A 1 109 ? -8.230 -6.314 23.071 1.00 85.75 109 ASN A CA 1
ATOM 887 C C . ASN A 1 109 ? -7.342 -6.680 21.875 1.00 85.75 109 ASN A C 1
ATOM 889 O O . ASN A 1 109 ? -6.191 -7.062 22.072 1.00 85.75 109 ASN A O 1
ATOM 893 N N . TRP A 1 110 ? -7.832 -6.499 20.645 1.00 82.69 110 TRP A N 1
ATOM 894 C CA . TRP A 1 110 ? -7.037 -6.692 19.433 1.00 82.69 110 TRP A CA 1
ATOM 895 C C . TRP A 1 110 ? -5.830 -5.741 19.402 1.00 82.69 110 TRP A C 1
ATOM 897 O O . TRP A 1 110 ? -4.704 -6.201 19.231 1.00 82.69 110 TRP A O 1
ATOM 907 N N . ILE A 1 111 ? -6.025 -4.448 19.679 1.00 80.69 111 ILE A N 1
ATOM 908 C CA . ILE A 1 111 ? -4.945 -3.443 19.766 1.00 80.69 111 ILE A CA 1
ATOM 909 C C . ILE A 1 111 ? -3.879 -3.832 20.806 1.00 80.69 111 ILE A C 1
ATOM 911 O O . ILE A 1 111 ? -2.684 -3.603 20.598 1.00 80.69 111 ILE A O 1
ATOM 915 N N . MET A 1 112 ? -4.301 -4.410 21.936 1.00 81.50 112 MET A N 1
ATOM 916 C CA . MET A 1 112 ? -3.405 -4.841 23.015 1.00 81.50 112 MET A CA 1
ATOM 917 C C . MET A 1 112 ? -2.615 -6.108 22.678 1.00 81.50 112 MET A C 1
ATOM 919 O O . MET A 1 112 ? -1.488 -6.261 23.147 1.00 81.50 112 MET A O 1
ATOM 923 N N . GLN A 1 113 ? -3.209 -7.021 21.909 1.00 75.00 113 GLN A N 1
ATOM 924 C CA . GLN A 1 113 ? -2.640 -8.339 21.619 1.00 75.00 113 GLN A CA 1
ATOM 925 C C . GLN A 1 113 ? -1.822 -8.381 20.331 1.00 75.00 113 GLN A C 1
ATOM 927 O O . GLN A 1 113 ? -0.947 -9.234 20.223 1.00 75.00 113 GLN A O 1
ATOM 932 N N . ASN A 1 114 ? -2.083 -7.495 19.366 1.00 70.00 114 ASN A N 1
ATOM 933 C CA . ASN A 1 114 ? -1.427 -7.541 18.061 1.00 70.00 114 ASN A CA 1
ATOM 934 C C . ASN A 1 114 ? -0.158 -6.672 18.065 1.00 70.00 114 ASN A C 1
ATOM 936 O O . ASN A 1 114 ? -0.244 -5.441 18.144 1.00 70.00 114 ASN A O 1
ATOM 940 N N . PRO A 1 115 ? 1.040 -7.277 17.959 1.00 60.19 115 PRO A N 1
ATOM 941 C CA . PRO A 1 115 ? 2.312 -6.565 18.047 1.00 60.19 115 PRO A CA 1
ATOM 942 C C . PRO A 1 115 ? 2.688 -5.857 16.733 1.00 60.19 115 PRO A C 1
ATOM 944 O O . PRO A 1 115 ? 3.845 -5.897 16.341 1.00 60.19 115 PRO A O 1
ATOM 947 N N . LEU A 1 116 ? 1.731 -5.237 16.027 1.00 59.94 116 LEU A N 1
ATOM 948 C CA . LEU A 1 116 ? 1.898 -4.751 14.640 1.00 59.94 116 LEU A CA 1
ATOM 949 C C . LEU A 1 116 ? 2.276 -5.861 13.635 1.00 59.94 116 LEU A C 1
ATOM 951 O O . LEU A 1 116 ? 2.581 -5.578 12.481 1.00 59.94 1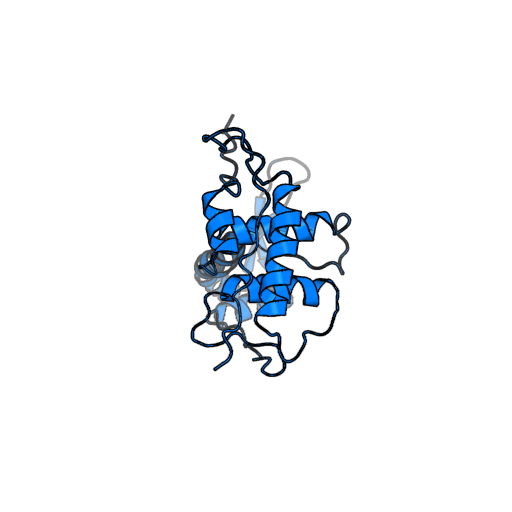16 LEU A O 1
ATOM 955 N N . GLN A 1 117 ? 2.237 -7.130 14.048 1.00 54.56 117 GLN A N 1
ATOM 956 C CA . GLN A 1 117 ? 2.437 -8.261 13.150 1.00 54.56 117 GLN A CA 1
ATOM 957 C C . GLN A 1 117 ? 1.100 -8.613 12.517 1.00 54.56 117 GLN A C 1
ATOM 959 O O . GLN A 1 117 ? 0.296 -9.352 13.083 1.00 54.56 117 GLN A O 1
ATOM 964 N N . PHE A 1 118 ? 0.855 -8.036 11.348 1.00 56.78 118 PHE A N 1
ATOM 965 C CA . PHE A 1 118 ? -0.186 -8.526 10.463 1.00 56.78 118 PHE A CA 1
ATOM 966 C C . PHE A 1 118 ? 0.188 -9.953 10.041 1.00 56.78 118 PHE A C 1
ATOM 968 O O . PHE A 1 118 ? 1.357 -10.190 9.723 1.00 56.78 118 PHE A O 1
ATOM 975 N N . PRO A 1 119 ? -0.746 -10.920 10.069 1.00 54.84 119 PRO A N 1
ATOM 976 C CA . PRO A 1 119 ? -0.500 -12.200 9.429 1.00 54.84 119 PRO A CA 1
ATOM 977 C C . PRO A 1 119 ? -0.289 -11.919 7.942 1.00 54.84 119 PRO A C 1
ATOM 979 O O . PRO A 1 119 ? -1.218 -11.534 7.235 1.00 54.84 119 PRO A O 1
ATOM 982 N N . PHE A 1 120 ? 0.956 -12.038 7.493 1.00 58.66 120 PHE A N 1
ATOM 983 C CA . PHE A 1 120 ? 1.273 -11.982 6.079 1.00 58.66 120 PHE A CA 1
ATOM 984 C C . PHE A 1 120 ? 0.963 -13.354 5.494 1.00 58.66 120 PHE A C 1
ATOM 986 O O . PHE A 1 120 ? 1.512 -14.368 5.928 1.00 58.66 120 PHE A O 1
ATOM 993 N N . GLU A 1 121 ? 0.043 -13.385 4.539 1.00 62.72 121 GLU A N 1
ATOM 994 C CA . GLU A 1 121 ? -0.096 -14.520 3.642 1.00 62.72 121 GLU A CA 1
ATOM 995 C C . GLU A 1 121 ? 0.815 -14.248 2.447 1.00 62.72 121 GLU A C 1
ATOM 997 O O . GLU A 1 121 ? 0.575 -13.326 1.666 1.00 62.72 121 GLU A O 1
ATOM 1002 N N . ASP A 1 122 ? 1.899 -15.015 2.343 1.00 66.00 122 ASP A N 1
ATOM 1003 C CA . ASP A 1 122 ? 2.811 -14.916 1.211 1.00 66.00 122 ASP A CA 1
ATOM 1004 C C . ASP A 1 122 ? 2.139 -15.512 -0.032 1.00 66.00 122 ASP A C 1
ATOM 1006 O O . ASP A 1 122 ? 1.991 -16.733 -0.157 1.00 66.00 122 ASP A O 1
ATOM 1010 N N . ASP A 1 123 ? 1.759 -14.659 -0.983 1.00 67.94 123 ASP A N 1
ATOM 1011 C CA . ASP A 1 123 ? 1.365 -15.112 -2.315 1.00 67.94 123 ASP A CA 1
ATOM 1012 C C . ASP A 1 123 ? 2.616 -15.377 -3.165 1.00 67.94 123 ASP A C 1
ATOM 1014 O O . ASP A 1 123 ? 3.155 -14.506 -3.852 1.00 67.94 123 ASP A O 1
ATOM 1018 N N . MET A 1 124 ? 3.088 -16.620 -3.109 1.00 68.88 124 MET A N 1
ATOM 1019 C CA . MET A 1 124 ? 4.217 -17.094 -3.915 1.00 68.88 124 MET A CA 1
ATOM 1020 C C . MET A 1 124 ? 3.827 -17.404 -5.372 1.00 68.88 124 MET A C 1
ATOM 1022 O O . MET A 1 124 ? 4.700 -17.717 -6.182 1.00 68.88 124 MET A O 1
ATOM 1026 N N . GLU A 1 125 ? 2.539 -17.330 -5.725 1.00 80.19 125 GLU A N 1
ATOM 1027 C CA . GLU A 1 125 ? 2.014 -17.596 -7.071 1.00 80.19 125 GLU A CA 1
ATOM 1028 C C . GLU A 1 125 ? 1.851 -16.308 -7.904 1.00 80.19 125 GLU A C 1
ATOM 1030 O O . GLU A 1 125 ? 1.167 -16.310 -8.929 1.00 80.19 125 GLU A O 1
ATOM 1035 N N . CYS A 1 126 ? 2.524 -15.218 -7.530 1.00 84.38 126 CYS A N 1
ATOM 1036 C CA . CYS A 1 126 ? 2.547 -13.967 -8.285 1.00 84.38 126 CYS A CA 1
ATOM 1037 C C . CYS A 1 126 ? 3.955 -13.607 -8.796 1.00 84.38 126 CYS A C 1
ATOM 1039 O O . CYS A 1 126 ? 4.971 -14.101 -8.304 1.00 84.38 126 CYS A O 1
ATOM 1041 N N . ALA A 1 127 ? 4.021 -12.765 -9.829 1.00 88.06 127 ALA A N 1
ATOM 1042 C CA . ALA A 1 127 ? 5.263 -12.398 -10.498 1.00 88.06 127 ALA A CA 1
ATOM 1043 C C . ALA A 1 127 ? 6.259 -11.723 -9.552 1.00 88.06 127 ALA A C 1
ATOM 1045 O O . ALA A 1 127 ? 6.082 -10.567 -9.216 1.00 88.06 127 ALA A O 1
ATOM 1046 N N . GLN A 1 128 ? 7.349 -12.402 -9.203 1.00 86.50 128 GLN A N 1
ATOM 1047 C CA . GLN A 1 128 ? 8.379 -11.856 -8.317 1.00 86.50 128 GLN A CA 1
ATOM 1048 C C . GLN A 1 128 ? 9.483 -11.116 -9.079 1.00 86.50 128 GLN A C 1
ATOM 1050 O O . GLN A 1 128 ? 9.910 -11.535 -10.160 1.00 86.50 128 GLN A O 1
ATOM 1055 N N . GLN A 1 129 ? 10.016 -10.055 -8.472 1.00 85.19 129 GLN A N 1
ATOM 1056 C CA . GLN A 1 129 ? 11.247 -9.433 -8.950 1.00 85.19 129 GLN A CA 1
ATOM 1057 C C . GLN A 1 129 ? 12.465 -10.331 -8.691 1.00 85.19 129 GLN A C 1
ATOM 1059 O O . GLN A 1 129 ? 12.524 -11.081 -7.717 1.00 85.19 129 GLN A O 1
ATOM 1064 N N . THR A 1 130 ? 13.495 -10.218 -9.528 1.00 83.06 130 THR A N 1
ATOM 1065 C CA . THR A 1 130 ? 14.792 -10.848 -9.243 1.00 83.06 130 THR A CA 1
ATOM 1066 C C . THR A 1 130 ? 15.523 -10.098 -8.130 1.00 83.06 130 THR A C 1
ATOM 1068 O O . THR A 1 130 ? 15.439 -8.874 -8.078 1.00 83.06 130 THR A O 1
ATOM 1071 N N . VAL A 1 131 ? 16.341 -10.794 -7.333 1.00 78.44 131 VAL A N 1
ATOM 1072 C CA . VAL A 1 131 ? 17.121 -10.219 -6.211 1.00 78.44 131 VAL A CA 1
ATOM 1073 C C . VAL A 1 131 ? 17.997 -9.022 -6.620 1.00 78.44 131 VAL A C 1
ATOM 1075 O O . VAL A 1 131 ? 18.272 -8.147 -5.810 1.00 78.44 131 VAL A O 1
ATOM 1078 N N . SER A 1 132 ? 18.436 -8.968 -7.878 1.00 80.50 132 SER A N 1
ATOM 1079 C CA . SER A 1 132 ? 19.268 -7.888 -8.418 1.00 80.50 132 SER A CA 1
ATOM 1080 C C . SER A 1 132 ? 18.485 -6.721 -9.032 1.00 80.50 132 SER A C 1
ATOM 1082 O O . SER A 1 132 ? 19.112 -5.828 -9.599 1.00 80.50 132 SER A O 1
ATOM 1084 N N . SER A 1 133 ? 17.149 -6.755 -9.025 1.00 80.31 133 SER A N 1
ATOM 1085 C CA . SER A 1 133 ? 16.330 -5.683 -9.601 1.00 80.31 133 SER A CA 1
ATOM 1086 C C . SER A 1 133 ? 16.019 -4.599 -8.568 1.00 80.31 133 SER A C 1
ATOM 1088 O O . SER A 1 133 ? 15.810 -4.897 -7.395 1.00 80.31 133 SER A O 1
ATOM 1090 N N . LEU A 1 134 ? 15.944 -3.349 -9.030 1.00 82.50 134 LEU A N 1
ATOM 1091 C CA . LEU A 1 134 ? 15.441 -2.199 -8.269 1.00 82.50 134 LEU A CA 1
ATOM 1092 C C . LEU A 1 134 ? 13.956 -1.916 -8.578 1.00 82.50 134 LEU A C 1
ATOM 1094 O O . LEU A 1 134 ? 13.430 -0.857 -8.253 1.00 82.50 134 LEU A O 1
ATOM 1098 N N . ASP A 1 135 ? 13.261 -2.876 -9.193 1.00 85.56 135 ASP A N 1
ATOM 1099 C CA . ASP A 1 135 ? 11.854 -2.785 -9.594 1.00 85.56 135 ASP A CA 1
ATOM 1100 C C . ASP A 1 135 ? 10.842 -2.834 -8.436 1.00 85.56 135 ASP A C 1
ATOM 1102 O O . ASP A 1 135 ? 9.642 -2.837 -8.703 1.00 85.56 135 ASP A O 1
ATOM 1106 N N . CYS A 1 136 ? 11.253 -2.875 -7.167 1.00 86.25 136 CYS A N 1
ATOM 1107 C CA . CYS A 1 136 ? 10.339 -3.176 -6.058 1.00 86.25 136 CYS A CA 1
ATOM 1108 C C . CYS A 1 136 ? 9.128 -2.232 -6.032 1.00 86.25 136 CYS A C 1
ATOM 1110 O O . CYS A 1 136 ? 7.989 -2.691 -5.962 1.00 86.25 136 CYS A O 1
ATOM 1112 N N . GLY A 1 137 ? 9.355 -0.928 -6.216 1.00 82.50 137 GLY A N 1
ATOM 1113 C CA . GLY A 1 137 ? 8.283 0.061 -6.333 1.00 82.50 137 GLY A CA 1
ATOM 1114 C C . GLY A 1 137 ? 7.412 -0.124 -7.583 1.00 82.50 137 GLY A C 1
ATOM 1115 O O . GLY A 1 137 ? 6.201 0.074 -7.527 1.00 82.50 137 GLY A O 1
ATOM 1116 N N . MET A 1 138 ? 7.988 -0.565 -8.706 1.00 87.81 138 MET A N 1
ATOM 1117 C CA . MET A 1 138 ? 7.228 -0.873 -9.923 1.00 87.81 138 MET A CA 1
ATOM 1118 C C . MET A 1 138 ? 6.344 -2.112 -9.754 1.00 87.81 138 MET A C 1
ATOM 1120 O O . MET A 1 138 ? 5.216 -2.100 -10.243 1.00 87.81 138 MET A O 1
ATOM 1124 N N . PHE A 1 139 ? 6.820 -3.152 -9.059 1.00 89.50 139 PHE A N 1
ATOM 1125 C CA . PHE A 1 139 ? 6.012 -4.328 -8.721 1.00 89.50 139 PHE A CA 1
ATOM 1126 C C . PHE A 1 139 ? 4.880 -3.967 -7.761 1.00 89.50 139 PHE A C 1
ATOM 1128 O O . PHE A 1 139 ? 3.752 -4.387 -7.994 1.00 89.50 139 PHE A O 1
ATOM 1135 N N . VAL A 1 140 ? 5.136 -3.124 -6.754 1.00 87.31 140 VAL A N 1
ATOM 1136 C CA . VAL A 1 140 ? 4.081 -2.608 -5.864 1.00 87.31 140 VAL A CA 1
ATOM 1137 C C . VAL A 1 140 ? 2.989 -1.903 -6.672 1.00 87.31 140 VAL A C 1
ATOM 1139 O O . VAL A 1 140 ? 1.824 -2.284 -6.579 1.00 87.31 140 VAL A O 1
ATOM 1142 N N . MET A 1 141 ? 3.352 -0.948 -7.537 1.00 85.81 141 MET A N 1
ATOM 1143 C CA . MET A 1 141 ? 2.376 -0.259 -8.394 1.00 85.81 141 MET A CA 1
ATOM 1144 C C . MET A 1 141 ? 1.672 -1.217 -9.367 1.00 85.81 141 MET A C 1
ATOM 1146 O O . MET A 1 141 ? 0.491 -1.058 -9.651 1.00 85.81 141 MET A O 1
ATOM 1150 N N . PHE A 1 142 ? 2.371 -2.223 -9.890 1.00 88.81 142 PHE A N 1
ATOM 1151 C CA . PHE A 1 142 ? 1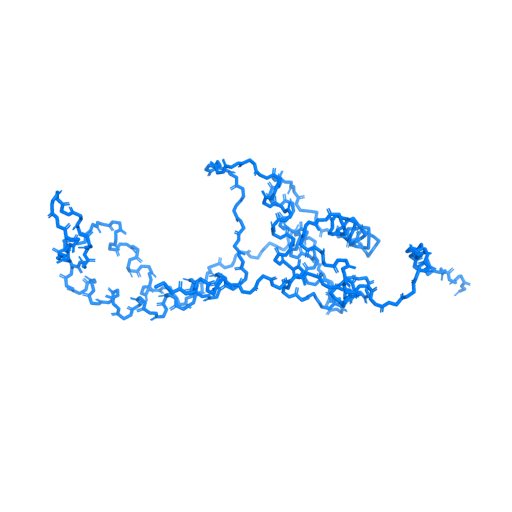.783 -3.253 -10.747 1.00 88.81 142 PHE A CA 1
ATOM 1152 C C . PHE A 1 142 ? 0.738 -4.106 -10.014 1.00 88.81 142 PHE A C 1
ATOM 1154 O O . PHE A 1 142 ? -0.347 -4.338 -10.548 1.00 88.81 142 PHE A O 1
ATOM 1161 N N . TYR A 1 143 ? 1.024 -4.545 -8.788 1.00 88.00 143 TYR A N 1
ATOM 1162 C CA . TYR A 1 143 ? 0.064 -5.289 -7.974 1.00 88.00 143 TYR A CA 1
ATOM 1163 C C . TYR A 1 143 ? -1.146 -4.433 -7.618 1.00 88.00 143 TYR A C 1
ATOM 1165 O O . TYR A 1 143 ? -2.276 -4.897 -7.752 1.00 88.00 143 TYR A O 1
ATOM 1173 N N . MET A 1 144 ? -0.920 -3.172 -7.241 1.00 84.50 144 MET A N 1
ATOM 1174 C CA . MET A 1 144 ? -1.988 -2.211 -6.968 1.00 84.50 144 MET A CA 1
ATOM 1175 C C . MET A 1 144 ? -2.936 -2.056 -8.165 1.00 84.50 144 MET A C 1
ATOM 1177 O O . MET A 1 144 ? -4.149 -2.115 -7.970 1.00 84.50 144 MET A O 1
ATOM 1181 N N . ASP A 1 145 ? -2.406 -1.927 -9.390 1.00 83.75 145 ASP A N 1
ATOM 1182 C CA . ASP A 1 145 ? -3.197 -1.850 -10.631 1.00 83.75 145 ASP A CA 1
ATOM 1183 C C . ASP A 1 145 ? -4.083 -3.090 -10.820 1.00 83.75 145 ASP A C 1
ATOM 1185 O O . ASP A 1 145 ? -5.278 -2.989 -11.107 1.00 83.75 145 ASP A O 1
ATOM 1189 N N . LYS A 1 146 ? -3.493 -4.281 -10.654 1.00 85.31 146 LYS A N 1
ATOM 1190 C CA . LYS A 1 146 ? -4.169 -5.561 -10.900 1.00 85.31 146 LYS A CA 1
ATOM 1191 C C . LYS A 1 146 ? -5.241 -5.860 -9.868 1.00 85.31 146 LYS A C 1
ATOM 1193 O O . LYS A 1 146 ? -6.361 -6.194 -10.254 1.00 85.31 146 LYS A O 1
ATOM 1198 N N . ILE A 1 147 ? -4.921 -5.683 -8.588 1.00 83.12 147 ILE A N 1
ATOM 1199 C CA . ILE A 1 147 ? -5.853 -5.899 -7.477 1.00 83.12 147 ILE A CA 1
ATOM 1200 C C . ILE A 1 147 ? -7.048 -4.956 -7.611 1.00 83.12 147 ILE A C 1
ATOM 1202 O O . ILE A 1 147 ? -8.191 -5.397 -7.525 1.00 83.12 147 ILE A O 1
ATOM 1206 N N . ALA A 1 148 ? -6.801 -3.678 -7.901 1.00 76.06 148 ALA A N 1
ATOM 1207 C CA . ALA A 1 148 ? -7.861 -2.687 -8.029 1.00 76.06 148 ALA A CA 1
ATOM 1208 C C . ALA A 1 148 ? -8.818 -2.949 -9.196 1.00 76.06 148 ALA A C 1
ATOM 1210 O O . ALA A 1 148 ? -10.007 -2.657 -9.104 1.00 76.06 148 ALA A O 1
ATOM 1211 N N . GLN A 1 149 ? -8.317 -3.540 -10.281 1.00 78.56 149 GLN A N 1
ATOM 1212 C CA . GLN A 1 149 ? -9.132 -3.947 -11.426 1.00 78.56 149 GLN A CA 1
ATOM 1213 C C . GLN A 1 149 ? -9.771 -5.336 -11.251 1.00 78.56 149 GLN A C 1
ATOM 1215 O O . GLN A 1 149 ? -10.419 -5.821 -12.180 1.00 78.56 149 GLN A O 1
ATOM 1220 N N . GLY A 1 150 ? -9.557 -6.011 -10.113 1.00 79.06 150 GLY A N 1
ATOM 1221 C CA . GLY A 1 150 ? -9.988 -7.396 -9.897 1.00 79.06 150 GLY A CA 1
ATOM 1222 C C . GLY A 1 150 ? -9.360 -8.387 -10.884 1.00 79.06 150 GLY A C 1
ATOM 1223 O O . GLY A 1 150 ? -9.938 -9.436 -11.169 1.00 79.06 150 GLY A O 1
ATOM 1224 N N . GLN A 1 151 ? -8.206 -8.045 -11.463 1.00 82.88 151 GLN A N 1
ATOM 1225 C CA . GLN A 1 151 ? -7.512 -8.874 -12.442 1.00 82.88 151 GLN A CA 1
ATOM 1226 C C . GLN A 1 151 ? -6.545 -9.839 -11.752 1.00 82.88 151 GLN A C 1
ATOM 1228 O O . GLN A 1 151 ? -5.880 -9.458 -10.788 1.00 82.88 151 GLN A O 1
ATOM 1233 N N . PRO A 1 152 ? -6.389 -11.069 -12.275 1.00 84.25 152 PRO A N 1
ATOM 1234 C CA . PRO A 1 152 ? -5.385 -11.987 -11.762 1.00 84.25 152 PRO A CA 1
ATOM 1235 C C . PRO A 1 152 ? -3.980 -11.420 -11.988 1.00 84.25 152 PRO A C 1
ATOM 1237 O O . PRO A 1 152 ? -3.661 -10.902 -13.066 1.00 84.25 152 PRO A O 1
ATOM 1240 N N . ILE A 1 153 ? -3.126 -11.559 -10.977 1.00 88.50 153 ILE A N 1
ATOM 1241 C CA . ILE A 1 153 ? -1.708 -11.230 -11.089 1.00 88.50 153 ILE A CA 1
ATOM 1242 C C . ILE A 1 153 ? -1.018 -12.405 -11.807 1.00 88.50 153 ILE A C 1
ATOM 1244 O O . ILE A 1 153 ? -1.201 -13.556 -11.412 1.00 88.50 153 ILE A O 1
ATOM 1248 N N . PRO A 1 154 ? -0.261 -12.173 -12.893 1.00 89.00 154 PRO A N 1
ATOM 1249 C CA . PRO A 1 154 ? 0.464 -13.239 -13.576 1.00 89.00 154 PRO A CA 1
ATOM 1250 C C . PRO A 1 154 ? 1.552 -13.830 -12.672 1.00 89.00 154 PRO A C 1
ATOM 1252 O O . PRO A 1 154 ? 2.128 -13.120 -11.853 1.00 89.00 154 PRO A O 1
ATOM 1255 N N . LYS A 1 155 ? 1.901 -15.105 -12.886 1.00 89.06 155 LYS A N 1
ATOM 1256 C CA . LYS A 1 155 ? 2.956 -15.814 -12.130 1.00 89.06 155 LYS A CA 1
ATOM 1257 C C . LYS A 1 155 ? 4.375 -15.314 -12.407 1.00 89.06 155 LYS A C 1
ATOM 1259 O O . LYS A 1 155 ? 5.288 -15.551 -11.628 1.00 89.06 155 LYS A O 1
ATOM 1264 N N . SER A 1 156 ? 4.587 -14.675 -13.553 1.00 88.56 156 SER A N 1
ATOM 1265 C CA . SER A 1 156 ? 5.886 -14.145 -13.960 1.00 88.56 156 SER A CA 1
ATOM 1266 C C . SER A 1 156 ? 5.708 -13.014 -14.959 1.00 88.56 156 SER A C 1
ATOM 1268 O O . SER A 1 156 ? 4.833 -13.086 -15.823 1.00 88.56 156 SER A O 1
ATOM 1270 N N . VAL A 1 157 ? 6.593 -12.026 -14.894 1.00 89.62 157 VAL A N 1
ATOM 1271 C CA . VAL A 1 157 ? 6.742 -10.980 -15.907 1.00 89.62 157 VAL A CA 1
ATOM 1272 C C . VAL A 1 157 ? 8.203 -10.916 -16.331 1.00 89.62 157 VAL A C 1
ATOM 1274 O O . VAL A 1 157 ? 9.098 -11.187 -15.531 1.00 89.62 157 VAL A O 1
ATOM 1277 N N . ASP A 1 158 ? 8.456 -10.591 -17.595 1.00 88.44 158 ASP A N 1
ATOM 1278 C CA . ASP A 1 158 ? 9.816 -10.415 -18.094 1.00 88.44 158 ASP A CA 1
ATOM 1279 C C . ASP A 1 158 ? 10.248 -8.937 -18.057 1.00 88.44 158 ASP A C 1
ATOM 1281 O O . ASP A 1 158 ? 9.459 -8.017 -17.819 1.00 88.44 158 ASP A O 1
ATOM 1285 N N . LYS A 1 159 ? 11.539 -8.688 -18.307 1.00 85.38 159 LYS A N 1
ATOM 1286 C CA . LYS A 1 159 ? 12.086 -7.323 -18.317 1.00 85.38 159 LYS A CA 1
ATOM 1287 C C . LYS A 1 159 ? 11.445 -6.443 -19.395 1.00 85.38 159 LYS A C 1
ATOM 1289 O O . LYS A 1 159 ? 11.372 -5.226 -19.235 1.00 85.38 159 LYS A O 1
ATOM 1294 N N . LYS A 1 160 ? 10.999 -7.036 -20.506 1.00 88.62 160 LYS A N 1
ATOM 1295 C CA . LYS A 1 160 ? 10.357 -6.295 -21.593 1.00 88.62 160 LYS A CA 1
ATOM 1296 C C . LYS A 1 160 ? 9.006 -5.757 -21.126 1.00 88.62 160 LYS A C 1
ATOM 1298 O O . LYS A 1 160 ? 8.768 -4.562 -21.269 1.00 88.62 160 LYS A O 1
ATOM 1303 N N . PHE A 1 161 ? 8.195 -6.604 -20.499 1.00 90.81 161 PHE A N 1
ATOM 1304 C CA . PHE A 1 161 ? 6.933 -6.227 -19.881 1.00 90.81 161 PHE A CA 1
ATOM 1305 C C . PHE A 1 161 ? 7.125 -5.096 -18.868 1.00 90.81 161 PHE A C 1
ATOM 1307 O O . PHE A 1 161 ? 6.443 -4.079 -18.959 1.00 90.81 161 PHE A O 1
ATOM 1314 N N . MET A 1 162 ? 8.095 -5.217 -17.953 1.00 89.25 162 MET A N 1
ATOM 1315 C CA . MET A 1 162 ? 8.339 -4.171 -16.949 1.00 89.25 162 MET A CA 1
ATOM 1316 C C . MET A 1 162 ? 8.752 -2.835 -17.576 1.00 89.25 162 MET A C 1
ATOM 1318 O O . MET A 1 162 ? 8.286 -1.780 -17.148 1.00 89.25 162 MET A O 1
ATOM 1322 N N . ASN A 1 163 ? 9.557 -2.854 -18.641 1.00 86.81 163 ASN A N 1
ATOM 1323 C CA . ASN A 1 163 ? 9.915 -1.637 -19.373 1.00 86.81 163 ASN A CA 1
ATOM 1324 C C . ASN A 1 163 ? 8.714 -0.999 -20.087 1.00 86.81 163 ASN A C 1
ATOM 1326 O O . ASN A 1 163 ? 8.580 0.225 -20.095 1.00 86.81 163 ASN A O 1
ATOM 1330 N N . GLU A 1 164 ? 7.833 -1.809 -20.674 1.00 90.06 164 GLU A N 1
ATOM 1331 C CA . GLU A 1 164 ? 6.592 -1.326 -21.287 1.00 90.06 164 GLU A CA 1
ATOM 1332 C C . GLU A 1 164 ? 5.649 -0.738 -20.230 1.00 90.06 164 GLU A C 1
ATOM 1334 O O . GLU A 1 164 ? 5.101 0.347 -20.428 1.00 90.06 164 GLU A O 1
ATOM 1339 N N . TYR A 1 165 ? 5.527 -1.395 -19.075 1.00 88.88 165 TYR A N 1
ATOM 1340 C CA . TYR A 1 165 ? 4.736 -0.912 -17.947 1.00 88.88 165 TYR A CA 1
ATOM 1341 C C . TYR A 1 165 ? 5.258 0.436 -17.422 1.00 88.88 165 TYR A C 1
ATOM 1343 O O . TYR A 1 165 ? 4.486 1.386 -17.266 1.00 88.88 165 TYR A O 1
ATOM 1351 N N . ARG A 1 166 ? 6.582 0.583 -17.269 1.00 86.69 166 ARG A N 1
ATOM 1352 C CA . ARG A 1 166 ? 7.236 1.866 -16.945 1.00 86.69 166 ARG A CA 1
ATOM 1353 C C . ARG A 1 166 ? 6.911 2.952 -17.962 1.00 86.69 166 ARG A C 1
ATOM 1355 O O . ARG A 1 166 ? 6.537 4.056 -17.578 1.00 86.69 166 ARG A O 1
ATOM 1362 N N . ALA A 1 167 ? 7.027 2.650 -19.254 1.00 86.62 167 ALA A N 1
ATOM 1363 C CA . ALA A 1 167 ? 6.750 3.609 -20.321 1.00 86.62 167 ALA A CA 1
ATOM 1364 C C . ALA A 1 167 ? 5.295 4.105 -20.287 1.00 86.62 167 ALA A C 1
ATOM 1366 O O . ALA A 1 167 ? 5.038 5.307 -20.425 1.00 86.62 167 ALA A O 1
ATOM 1367 N N . GLN A 1 168 ? 4.346 3.194 -20.060 1.00 86.62 168 GLN A N 1
ATOM 1368 C CA . GLN A 1 168 ? 2.936 3.538 -19.895 1.00 86.62 168 GLN A CA 1
ATOM 1369 C C . GLN A 1 168 ? 2.725 4.432 -18.671 1.00 86.62 168 GLN A C 1
ATOM 1371 O O . GLN A 1 168 ? 2.027 5.443 -18.770 1.00 86.62 168 GLN A O 1
ATOM 1376 N N . TYR A 1 169 ? 3.356 4.109 -17.539 1.00 84.75 169 TYR A N 1
ATOM 1377 C CA . TYR A 1 169 ? 3.232 4.909 -16.324 1.00 84.75 169 TYR A CA 1
ATOM 1378 C C . TYR A 1 169 ? 3.838 6.311 -16.470 1.00 84.75 169 TYR A C 1
ATOM 1380 O O . TYR A 1 169 ? 3.162 7.297 -16.181 1.00 84.75 169 TYR A O 1
ATOM 1388 N N . VAL A 1 170 ? 5.054 6.428 -17.014 1.00 85.44 170 VAL A N 1
ATOM 1389 C CA . VAL A 1 170 ? 5.681 7.728 -17.315 1.00 85.44 170 VAL A CA 1
ATOM 1390 C C . VAL A 1 170 ? 4.775 8.561 -18.215 1.00 85.44 170 VAL A C 1
ATOM 1392 O O . VAL A 1 170 ? 4.593 9.754 -17.981 1.00 85.44 170 VAL A O 1
ATOM 1395 N N . THR A 1 171 ? 4.153 7.932 -19.214 1.00 85.44 171 THR A N 1
ATOM 1396 C CA . THR A 1 171 ? 3.202 8.618 -20.090 1.00 85.44 171 THR A CA 1
ATOM 1397 C C . THR A 1 171 ? 2.001 9.132 -19.300 1.00 85.44 171 THR A C 1
ATOM 1399 O O . THR A 1 171 ? 1.668 10.305 -19.435 1.00 85.44 171 THR A O 1
ATOM 1402 N N . LYS A 1 172 ? 1.373 8.317 -18.443 1.00 83.44 172 LYS A N 1
ATOM 1403 C CA . LYS A 1 172 ? 0.255 8.760 -17.587 1.00 83.44 172 LYS A CA 1
ATOM 1404 C C . LYS A 1 172 ? 0.663 9.935 -16.691 1.00 83.44 172 LYS A C 1
ATOM 1406 O O . LYS 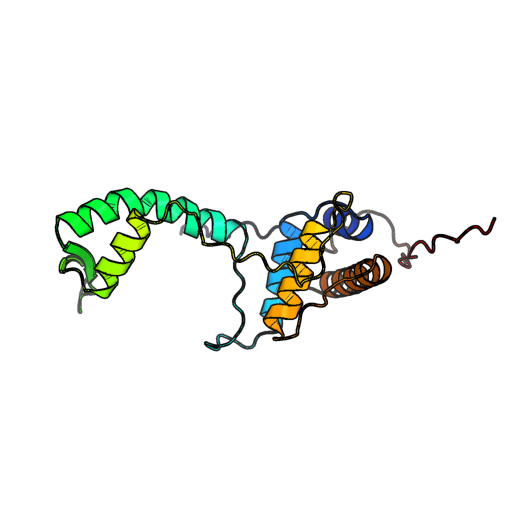A 1 172 ? -0.037 10.942 -16.648 1.00 83.44 172 LYS A O 1
ATOM 1411 N N . LEU A 1 173 ? 1.825 9.842 -16.047 1.00 82.00 173 LEU A N 1
ATOM 1412 C CA . LEU A 1 173 ? 2.319 10.847 -15.110 1.00 82.00 173 LEU A CA 1
ATOM 1413 C C . LEU A 1 173 ? 2.614 12.192 -15.784 1.00 82.00 173 LEU A C 1
ATOM 1415 O O . LEU A 1 173 ? 2.234 13.235 -15.262 1.00 82.00 173 LEU A O 1
ATOM 1419 N N . LEU A 1 174 ? 3.222 12.177 -16.974 1.00 80.88 174 LEU A N 1
ATOM 1420 C CA . LEU A 1 174 ? 3.507 13.387 -17.755 1.00 80.88 174 LEU A CA 1
ATOM 1421 C C . LEU A 1 174 ? 2.249 14.183 -18.137 1.00 80.88 174 LEU A C 1
ATOM 1423 O O . LEU A 1 174 ? 2.348 15.387 -18.373 1.00 80.88 174 LEU A O 1
ATOM 1427 N N . HIS A 1 175 ? 1.089 13.526 -18.207 1.00 81.69 175 HIS A N 1
ATOM 1428 C CA . HIS A 1 175 ? -0.201 14.159 -18.495 1.00 81.69 175 HIS A CA 1
ATOM 1429 C C . HIS A 1 175 ? -1.005 14.482 -17.223 1.00 81.69 175 HIS A C 1
ATOM 1431 O O . HIS A 1 175 ? -2.095 15.045 -17.322 1.00 81.69 175 HIS A O 1
ATOM 1437 N N . HIS A 1 176 ? -0.491 14.148 -16.035 1.00 83.12 176 HIS A N 1
ATOM 1438 C CA . HIS A 1 176 ? -1.188 14.325 -14.766 1.00 83.12 176 HIS A CA 1
ATOM 1439 C C . HIS A 1 176 ? -0.870 15.675 -14.099 1.00 83.12 176 HIS A C 1
ATOM 1441 O O . HIS A 1 176 ? 0.246 16.189 -14.183 1.00 83.12 176 HIS A O 1
ATOM 1447 N N . LYS A 1 177 ? -1.842 16.232 -13.360 1.00 79.88 177 LYS A N 1
ATOM 1448 C CA . LYS A 1 177 ? -1.748 17.535 -12.662 1.00 79.88 177 LYS A CA 1
ATOM 1449 C C . LYS A 1 177 ? -0.614 17.618 -11.622 1.00 79.88 177 LYS A C 1
ATOM 1451 O O . LYS A 1 177 ? -0.149 18.715 -11.301 1.00 79.88 177 LYS A O 1
ATOM 1456 N N . ASN A 1 178 ? -0.152 16.468 -11.127 1.00 77.94 178 ASN A N 1
ATOM 1457 C CA . ASN A 1 178 ? 0.919 16.370 -10.126 1.00 77.94 178 ASN A CA 1
ATOM 1458 C C . ASN A 1 178 ? 2.332 16.375 -10.707 1.00 77.94 178 ASN A C 1
ATOM 1460 O O . ASN A 1 178 ? 3.293 16.432 -9.943 1.00 77.94 178 ASN A O 1
ATOM 1464 N N . TYR A 1 179 ? 2.480 16.323 -12.030 1.00 80.44 179 TYR A N 1
ATOM 1465 C CA . TYR A 1 179 ? 3.784 16.495 -12.653 1.00 80.44 179 TYR A CA 1
ATOM 1466 C C . TYR A 1 179 ? 4.111 17.985 -12.796 1.00 80.44 179 TYR A C 1
ATOM 1468 O O . TYR A 1 179 ? 3.372 18.751 -13.419 1.00 80.44 179 TYR A O 1
ATOM 1476 N N . ASP A 1 180 ? 5.240 18.417 -12.231 1.00 77.25 180 ASP A N 1
ATOM 1477 C CA . ASP A 1 180 ? 5.691 19.803 -12.354 1.00 77.25 180 ASP A CA 1
ATOM 1478 C C . ASP A 1 180 ? 6.578 20.007 -13.592 1.00 77.25 180 ASP A C 1
ATOM 1480 O O . ASP A 1 180 ? 7.810 19.907 -13.557 1.00 77.25 180 ASP A O 1
ATOM 1484 N N . ALA A 1 181 ? 5.941 20.380 -14.703 1.00 66.62 181 ALA A N 1
ATOM 1485 C CA . ALA A 1 181 ? 6.628 20.706 -15.948 1.00 66.62 181 ALA A CA 1
ATOM 1486 C C . ALA A 1 181 ? 7.477 21.997 -15.878 1.00 66.62 181 ALA A C 1
ATOM 1488 O O . ALA A 1 181 ? 8.308 22.227 -16.762 1.00 66.62 181 ALA A O 1
ATOM 1489 N N . THR A 1 182 ? 7.301 22.852 -14.861 1.00 58.59 182 THR A N 1
ATOM 1490 C CA . THR A 1 182 ? 7.956 24.174 -14.779 1.00 58.59 182 THR A CA 1
ATOM 1491 C C . THR A 1 182 ? 9.404 24.105 -14.285 1.00 58.59 182 THR A C 1
ATOM 1493 O O . THR A 1 182 ? 10.203 24.995 -14.583 1.00 58.59 182 THR A O 1
ATOM 1496 N N . LYS A 1 183 ? 9.808 22.988 -13.664 1.00 52.53 183 LYS A N 1
ATOM 1497 C CA . LYS A 1 183 ? 11.220 22.659 -13.386 1.00 52.53 183 LYS A CA 1
ATOM 1498 C C . LYS A 1 183 ? 11.982 22.125 -14.614 1.00 52.53 183 LYS A C 1
ATOM 1500 O O . LYS A 1 183 ? 13.109 21.646 -14.485 1.00 52.53 183 LYS A O 1
ATOM 1505 N N . ARG A 1 184 ? 11.436 22.252 -15.833 1.00 49.44 184 ARG A N 1
ATOM 1506 C CA . ARG A 1 184 ? 12.184 22.123 -17.101 1.00 49.44 184 ARG A CA 1
ATOM 1507 C C . ARG A 1 184 ? 13.081 23.350 -17.341 1.00 49.44 184 ARG A C 1
ATOM 1509 O O . ARG A 1 184 ? 12.904 24.088 -18.306 1.00 49.44 184 ARG A O 1
ATOM 1516 N N . LYS A 1 185 ? 14.073 23.598 -16.481 1.00 41.94 185 LYS A N 1
ATOM 1517 C CA . LYS A 1 185 ? 15.177 24.508 -16.834 1.00 41.94 185 LYS A CA 1
ATOM 1518 C C . LYS A 1 185 ? 16.232 23.727 -17.613 1.00 41.94 185 LYS A C 1
ATOM 1520 O O . LYS A 1 185 ? 17.087 23.079 -17.025 1.00 41.94 185 LYS A O 1
ATOM 1525 N N . GLY A 1 186 ? 16.154 23.807 -18.940 1.00 38.84 186 GLY A N 1
ATOM 1526 C CA . GLY A 1 186 ? 17.199 23.315 -19.838 1.00 38.84 186 GLY A CA 1
ATOM 1527 C C . GLY A 1 186 ? 16.684 23.033 -21.244 1.00 38.84 186 GLY A C 1
ATOM 1528 O O . GLY A 1 186 ? 16.285 21.915 -21.519 1.00 38.84 186 GLY A O 1
ATOM 1529 N N . ASN A 1 187 ? 16.719 24.062 -22.096 1.00 35.22 187 ASN A N 1
ATOM 1530 C CA . ASN A 1 187 ? 16.574 24.064 -23.558 1.00 35.22 187 ASN A CA 1
ATOM 1531 C C . ASN A 1 187 ? 15.377 23.338 -24.202 1.00 35.22 187 ASN A C 1
ATOM 1533 O O . ASN A 1 187 ? 15.191 22.131 -24.112 1.00 35.22 187 ASN A O 1
ATOM 1537 N N . LYS A 1 188 ? 14.635 24.106 -25.014 1.00 40.94 188 LYS A N 1
ATOM 1538 C CA . LYS A 1 188 ? 13.772 23.593 -26.083 1.00 40.94 188 LYS A CA 1
ATOM 1539 C C . LYS A 1 188 ? 14.605 22.744 -27.054 1.00 40.94 188 LYS A C 1
ATOM 1541 O O . LYS A 1 188 ? 15.118 23.255 -28.043 1.00 40.94 188 LYS A O 1
ATOM 1546 N N . GLN A 1 189 ? 14.709 21.452 -26.794 1.00 37.59 189 GLN A N 1
ATOM 1547 C CA . GLN A 1 189 ? 14.857 20.447 -27.833 1.00 37.59 189 GLN A CA 1
ATOM 1548 C C . GLN A 1 189 ? 13.777 19.410 -27.591 1.00 37.59 189 GLN A C 1
ATOM 1550 O O . GLN A 1 189 ? 13.677 18.841 -26.506 1.00 37.59 189 GLN A O 1
ATOM 1555 N N . THR A 1 190 ? 12.937 19.220 -28.601 1.00 37.59 190 THR A N 1
ATOM 1556 C CA . THR A 1 190 ? 11.980 18.125 -28.713 1.00 37.59 190 THR A CA 1
ATOM 1557 C C . THR A 1 190 ? 12.711 16.832 -28.365 1.00 37.59 190 THR A C 1
ATOM 1559 O O . THR A 1 190 ? 13.486 16.318 -29.166 1.00 37.59 190 THR A O 1
ATOM 1562 N N . THR A 1 191 ? 12.561 16.358 -27.129 1.00 33.47 191 THR A N 1
ATOM 1563 C CA . THR A 1 191 ? 13.213 15.128 -26.691 1.00 33.47 191 THR A CA 1
ATOM 1564 C C . THR A 1 191 ? 12.263 14.006 -27.055 1.00 33.47 191 THR A C 1
ATOM 1566 O O . THR A 1 191 ? 11.322 13.706 -26.325 1.00 33.47 191 THR A O 1
ATOM 1569 N N . THR A 1 192 ? 12.463 13.419 -28.229 1.00 32.94 192 THR A N 1
ATOM 1570 C CA . THR A 1 192 ? 11.974 12.070 -28.490 1.00 32.94 192 THR A CA 1
ATOM 1571 C C . THR A 1 192 ? 12.611 11.179 -27.424 1.00 32.94 192 THR A C 1
ATOM 1573 O O . THR A 1 192 ? 13.838 11.083 -27.350 1.00 32.94 192 THR A O 1
ATOM 1576 N N . LEU A 1 193 ? 11.794 10.596 -26.542 1.00 32.25 193 LEU A N 1
ATOM 1577 C CA . LEU A 1 193 ? 12.221 9.564 -25.596 1.00 32.25 193 LEU A CA 1
ATOM 1578 C C . LEU A 1 193 ? 12.644 8.340 -26.416 1.00 32.25 193 LEU A C 1
ATOM 1580 O O . LEU A 1 193 ? 11.836 7.473 -26.734 1.00 32.25 193 LEU A O 1
ATOM 1584 N N . ASN A 1 194 ? 13.910 8.307 -26.826 1.00 33.47 194 ASN A N 1
ATOM 1585 C CA . ASN A 1 194 ? 14.487 7.146 -27.481 1.00 33.47 194 ASN A CA 1
ATOM 1586 C C . ASN A 1 194 ? 14.791 6.103 -26.407 1.00 33.47 194 ASN A C 1
ATOM 1588 O O . ASN A 1 194 ? 15.765 6.218 -25.663 1.00 33.47 194 ASN A O 1
ATOM 1592 N N . PHE A 1 195 ? 13.935 5.087 -26.338 1.00 33.94 195 PHE A N 1
ATOM 1593 C CA . PHE A 1 195 ? 14.194 3.880 -25.568 1.00 33.94 195 PHE A CA 1
ATOM 1594 C C . PHE A 1 195 ? 15.470 3.207 -26.100 1.00 33.94 195 PHE A C 1
ATOM 1596 O O . PHE A 1 195 ? 15.586 3.001 -27.313 1.00 33.94 195 PHE A O 1
ATOM 1603 N N . PRO A 1 196 ? 16.443 2.854 -25.243 1.00 33.06 196 PRO A N 1
ATOM 1604 C CA . PRO A 1 196 ? 17.617 2.126 -25.690 1.00 33.06 196 PRO A CA 1
ATOM 1605 C C . PRO A 1 196 ? 17.213 0.701 -26.086 1.00 33.06 196 PRO A C 1
ATOM 1607 O O . PRO A 1 196 ? 16.980 -0.159 -25.239 1.00 33.06 196 PRO A O 1
ATOM 1610 N N . VAL A 1 197 ? 17.166 0.434 -27.392 1.00 35.72 197 VAL A N 1
ATOM 1611 C CA . VAL A 1 197 ? 17.191 -0.933 -27.917 1.00 35.72 197 VAL A CA 1
ATOM 1612 C C . VAL A 1 197 ? 18.610 -1.451 -27.700 1.00 35.72 197 VAL A C 1
ATOM 1614 O O . VAL A 1 197 ? 19.542 -1.054 -28.400 1.00 35.72 197 VAL A O 1
ATOM 1617 N N . LYS A 1 198 ? 18.810 -2.313 -26.699 1.00 38.09 198 LYS A N 1
ATOM 1618 C CA . LYS A 1 198 ? 20.048 -3.092 -26.614 1.00 38.09 198 LYS A CA 1
ATOM 1619 C C . LYS A 1 198 ? 20.065 -4.055 -27.799 1.00 38.09 198 LYS A C 1
ATOM 1621 O O . LYS A 1 198 ? 19.302 -5.015 -27.822 1.00 38.09 198 LYS A O 1
ATOM 1626 N N . ASN A 1 199 ? 20.942 -3.784 -28.764 1.00 36.25 199 ASN A N 1
ATOM 1627 C CA . ASN A 1 199 ? 21.332 -4.753 -29.779 1.00 36.25 199 ASN A CA 1
ATOM 1628 C C . ASN A 1 199 ? 21.805 -6.027 -29.075 1.00 36.25 199 ASN A C 1
ATOM 1630 O O . ASN A 1 199 ? 22.813 -6.020 -28.366 1.00 36.25 199 ASN A O 1
ATOM 1634 N N . THR A 1 200 ? 21.080 -7.121 -29.282 1.00 38.94 200 THR A N 1
ATOM 1635 C CA . THR A 1 200 ? 21.607 -8.466 -29.086 1.00 38.94 200 THR A CA 1
ATOM 1636 C C . THR A 1 200 ? 22.735 -8.654 -30.091 1.00 38.94 200 THR A C 1
ATOM 1638 O O . THR A 1 200 ? 22.489 -8.867 -31.277 1.00 38.94 200 THR A O 1
ATOM 1641 N N . ALA A 1 201 ? 23.974 -8.512 -29.627 1.00 34.41 201 ALA A N 1
ATOM 1642 C CA . ALA A 1 201 ? 25.127 -8.976 -30.373 1.00 34.41 201 ALA A CA 1
ATOM 1643 C C . ALA A 1 201 ? 25.069 -10.506 -30.401 1.00 34.41 201 ALA A C 1
ATOM 1645 O O . ALA A 1 201 ? 25.221 -11.166 -29.376 1.00 34.41 201 ALA A O 1
ATOM 1646 N N . THR A 1 202 ? 24.797 -11.052 -31.580 1.00 39.72 202 THR A N 1
ATOM 1647 C CA . THR A 1 202 ? 25.176 -12.414 -31.939 1.00 39.72 202 THR A CA 1
ATOM 1648 C C . THR A 1 202 ? 26.696 -12.525 -31.910 1.00 39.72 202 THR A C 1
ATOM 1650 O O . THR A 1 202 ? 27.367 -11.803 -32.651 1.00 39.72 202 THR A O 1
ATOM 1653 N N . ASN A 1 203 ? 27.208 -13.406 -31.052 1.00 34.53 203 ASN A N 1
ATOM 1654 C CA . ASN A 1 203 ? 28.227 -14.414 -31.362 1.00 34.53 203 ASN A CA 1
ATOM 1655 C C . ASN A 1 203 ? 28.320 -15.408 -30.206 1.00 34.53 203 ASN A C 1
ATOM 1657 O O . ASN A 1 203 ? 28.514 -14.949 -29.060 1.00 34.53 203 ASN A O 1
#

Radius of gyration: 23.48 Å; chains: 1; bounding box: 57×50×66 Å

Organism: Prunus dulcis (NCBI:txid3755)

Secondary structure (DSSP, 8-state):
-----------B-HHHHHHHHTT-PPPHHHHHHHHHHHHTTSPS--TTS-----HHHHIIIIIIHHHHHHHHHHHHHHHTEEEEEE--SSSS-EEEEEEPPHHHHHHHHHHHH--S-------TTS-PPPTT--THHHHHHHHHHHHHTTPPPPS---HHHHHHHHHHHHHHHHTSTTB-GGG--S-----------------